Protein AF-0000000086388461 (afdb_homodimer)

Nearest PDB structures (foldseek):
  7jva-assembly1_L  TM=9.299E-01  e=2.374E-10  Homo sapiens
  1cd0-assembly1_B  TM=9.391E-01  e=8.513E-10  Homo sapiens
  8zhp-assembly1_L  TM=9.248E-01  e=1.188E-09  Homo sapiens
  7zxf-assembly1_C  TM=9.357E-01  e=3.228E-09  Rattus norvegicus
  6e64-assembly2_B  TM=9.384E-01  e=6.284E-09  Rattus norvegicus

Sequence (250 aa):
MAWLCLLLIISSSFMGTFSQVVLTQPESVSGSRGGTVRITCTKNSGTLDTGDSSWYQQKPGNAPKLLIYADSSRAPGIPERFSGSIENSKTSAVLTISNLQAEDEADYYCLYYAGSGKCTVLQSHMAWLCLLLIISSSFMGTFSQVVLTQPESVSGSRGGTVRITCTKNSGTLDTGDSSWYQQKPGNAPKLLIYADSSRAPGIPERFSGSIENSKTSAVLTISNLQAEDEADYYCLYYAGSGKCTVLQSH

Secondary structure (DSSP, 8-state):
----------------------EE--SEEEE-TTS-EEEEEEESSS-PPTT-EEEEEE-TTS--EEEEETTTEEPTT--TTEEEEEETTTTEEEEEE-S--GGG-EEEEEEEEEE-SS-EEEEE-/----------------------EE--SEEEE-TTS-EEEEEEESSS-PPTT-EEEEEE-TTS--EEEEETTTEEPTT--TTEEEEEETTTTEEEEEE-S--GGG-EEEEEEEEEE-SS-EEEEE-

Foldseek 3Di:
DPPPPPPPPPPPPCPVPPQPFDKDWDPDDDDDQQAKDKTKIFTPDDAADQFFKWKWWDDPPDDIDTAGGRFWDGDPPHDPQWTWHQDDRRGMIMIMGGNDDPVRPTDMDMDGDDDPVDDDDDDDD/DPPPPPPPPPPPPCPVPPQPFDKDWDPDDDDDQQAKDKTKIFTPDDAADQFFKFKWWDAPPDDIDTAGGRFWDGDPPHDPQWTWHQDDRRGMIMIMGGNDDPVRPTDMDMDGDDDPVDDDDDDDD

Radius of gyration: 23.99 Å; Cα contacts (8 Å, |Δi|>4): 597; chains: 2; bounding box: 84×59×41 Å

Organism: Laticauda laticaudata (NCBI:txid8630)

pLDDT: mean 84.01, std 20.27, range [32.97, 98.81]

Solvent-accessible surface area (backbone atoms only — not comparable to full-atom values): 13595 Å² total; per-residue (Å²): 136,84,77,73,76,76,74,77,76,77,76,72,73,75,69,72,72,59,52,48,81,39,37,44,57,54,66,61,50,73,39,44,61,62,32,69,42,75,48,54,33,33,43,75,45,23,49,60,57,89,54,25,30,33,34,32,38,27,44,93,98,50,72,75,38,75,44,27,38,52,34,42,42,68,34,90,91,54,63,84,44,52,45,35,37,71,37,81,91,32,21,25,46,32,43,36,37,40,61,31,46,75,83,65,42,31,36,33,36,50,40,36,51,46,54,36,88,52,47,26,38,38,45,58,92,133,85,78,76,76,75,74,76,75,77,74,72,73,73,66,73,71,59,51,47,83,40,36,43,55,54,64,61,51,73,37,44,62,62,32,68,42,75,48,53,34,34,43,76,46,21,50,61,57,88,54,24,30,33,34,31,38,29,44,92,96,49,71,74,38,76,45,27,38,52,35,43,43,68,35,91,90,56,62,84,45,53,46,36,38,69,37,80,91,32,22,23,46,33,41,36,37,40,61,31,47,75,81,65,44,31,37,33,34,47,39,36,49,45,52,35,88,52,47,26,38,38,44,59,89

InterPro domains:
  IPR003599 Immunoglobulin domain subtype [SM00409] (26-122)
  IPR007110 Immunoglobulin-like domain [PS50835] (19-110)
  IPR013106 Immunoglobulin V-set domain [PF07686] (24-111)
  IPR013106 Immunoglobulin V-set domain [SM00406] (36-112)
  IPR013783 Immunoglobulin-like fold [G3DSA:2.60.40.10] (10-121)
  IPR036179 Immunoglobulin-like domain superfamily [SSF48726] (21-116)
  IPR050150 Immunoglobulin Variable Light Chain [PTHR23267] (19-110)

Structure (mmCIF, N/CA/C/O backbone):
data_AF-0000000086388461-model_v1
#
loop_
_entity.id
_entity.type
_entity.pdbx_description
1 polymer 'Ig-like domain-containing protein'
#
loop_
_atom_site.group_PDB
_atom_site.id
_atom_site.type_symbol
_atom_site.label_atom_id
_atom_site.label_alt_id
_atom_site.label_comp_id
_atom_site.label_asym_id
_atom_site.label_entity_id
_atom_site.label_seq_id
_atom_site.pdbx_PDB_ins_code
_atom_site.Cartn_x
_atom_site.Cartn_y
_atom_site.Cartn_z
_atom_site.occupancy
_atom_site.B_iso_or_equiv
_atom_site.auth_seq_id
_atom_site.auth_comp_id
_atom_site.auth_asym_id
_atom_site.auth_atom_id
_atom_site.pdbx_PDB_model_num
ATOM 1 N N . MET A 1 1 ? 66.062 -0.379 -3.828 1 34.12 1 MET A N 1
ATOM 2 C CA . MET A 1 1 ? 65.062 0.079 -2.859 1 34.12 1 MET A CA 1
ATOM 3 C C . MET A 1 1 ? 63.688 0.211 -3.51 1 34.12 1 MET A C 1
ATOM 5 O O . MET A 1 1 ? 63.531 0.94 -4.492 1 34.12 1 MET A O 1
ATOM 9 N N . ALA A 1 2 ? 63.031 -1.034 -3.672 1 34.53 2 ALA A N 1
ATOM 10 C CA . ALA A 1 2 ? 61.719 -1.452 -4.172 1 34.53 2 ALA A CA 1
ATOM 11 C C . ALA A 1 2 ? 60.625 -0.666 -3.496 1 34.53 2 ALA A C 1
ATOM 13 O O . ALA A 1 2 ? 60.5 -0.662 -2.268 1 34.53 2 ALA A O 1
ATOM 14 N N . TRP A 1 3 ? 60.375 0.512 -3.986 1 37.16 3 TRP A N 1
ATOM 15 C CA . TRP A 1 3 ? 59.25 1.355 -3.619 1 37.16 3 TRP A CA 1
ATOM 16 C C . TRP A 1 3 ? 57.938 0.572 -3.68 1 37.16 3 TRP A C 1
ATOM 18 O O . TRP A 1 3 ? 57.562 0.107 -4.75 1 37.16 3 TRP A O 1
ATOM 28 N N . LEU A 1 4 ? 57.656 -0.361 -2.721 1 37.41 4 LEU A N 1
ATOM 29 C CA . LEU A 1 4 ? 56.406 -1.042 -2.52 1 37.41 4 LEU A CA 1
ATOM 30 C C . LEU A 1 4 ? 55.25 -0.052 -2.57 1 37.41 4 LEU A C 1
ATOM 32 O O . LEU A 1 4 ? 55.188 0.907 -1.796 1 37.41 4 LEU A O 1
ATOM 36 N N . CYS A 1 5 ? 54.719 0.333 -3.766 1 39.91 5 CYS A N 1
ATOM 37 C CA . CYS A 1 5 ? 53.406 0.949 -4.02 1 39.91 5 CYS A CA 1
ATOM 38 C C . CYS A 1 5 ? 52.344 0.305 -3.162 1 39.91 5 CYS A C 1
ATOM 40 O O . CYS A 1 5 ? 52.062 -0.887 -3.301 1 39.91 5 CYS A O 1
ATOM 42 N N . LEU A 1 6 ? 52.344 0.59 -1.812 1 39.81 6 LEU A N 1
ATOM 43 C CA . LEU A 1 6 ? 51.219 0.272 -0.944 1 39.81 6 LEU A CA 1
ATOM 44 C C . LEU A 1 6 ? 49.906 0.59 -1.635 1 39.81 6 LEU A C 1
ATOM 46 O O . LEU A 1 6 ? 49.594 1.758 -1.884 1 39.81 6 LEU A O 1
ATOM 50 N N . LEU A 1 7 ? 49.531 -0.156 -2.695 1 39.44 7 LEU A N 1
ATOM 51 C CA . LEU A 1 7 ? 48.188 -0.2 -3.234 1 39.44 7 LEU A CA 1
ATOM 52 C C . LEU A 1 7 ? 47.156 -0.295 -2.113 1 39.44 7 LEU A C 1
ATOM 54 O O . LEU A 1 7 ? 47.094 -1.3 -1.398 1 39.44 7 LEU A O 1
ATOM 58 N N . LEU A 1 8 ? 46.906 0.833 -1.352 1 39 8 LEU A N 1
ATOM 59 C CA . LEU A 1 8 ? 45.75 0.921 -0.478 1 39 8 LEU A CA 1
ATOM 60 C C . LEU A 1 8 ? 44.469 0.5 -1.216 1 39 8 LEU A C 1
ATOM 62 O O . LEU A 1 8 ? 44.062 1.177 -2.15 1 39 8 LEU A O 1
ATOM 66 N N . ILE A 1 9 ? 44.25 -0.818 -1.464 1 42.16 9 ILE A N 1
ATOM 67 C CA . ILE A 1 9 ? 42.969 -1.351 -1.914 1 42.16 9 ILE A CA 1
ATOM 68 C C . ILE A 1 9 ? 41.844 -0.836 -1.01 1 42.16 9 ILE A C 1
ATOM 70 O O . ILE A 1 9 ? 41.812 -1.167 0.177 1 42.16 9 ILE A O 1
ATOM 74 N N . ILE A 1 10 ? 41.344 0.455 -1.169 1 41.25 10 ILE A N 1
ATOM 75 C CA . ILE A 1 10 ? 40.125 0.932 -0.538 1 41.25 10 ILE A CA 1
ATOM 76 C C . ILE A 1 10 ? 39 -0.057 -0.8 1 41.25 10 ILE A C 1
ATOM 78 O O . ILE A 1 10 ? 38.562 -0.244 -1.946 1 41.25 10 ILE A O 1
ATOM 82 N N . SER A 1 11 ? 38.938 -1.266 -0.116 1 43.72 11 SER A N 1
ATOM 83 C CA . SER A 1 11 ? 37.75 -2.117 -0.075 1 43.72 11 SER A CA 1
ATOM 84 C C . SER A 1 11 ? 36.5 -1.299 0.188 1 43.72 11 SER A C 1
ATOM 86 O O . SER A 1 11 ? 36.312 -0.74 1.273 1 43.72 11 SER A O 1
ATOM 88 N N . SER A 1 12 ? 36.062 -0.503 -0.803 1 39.03 12 SER A N 1
ATOM 89 C CA . SER A 1 12 ? 34.719 0.07 -0.705 1 39.03 12 SER A CA 1
ATOM 90 C C . SER A 1 12 ? 33.688 -0.984 -0.299 1 39.03 12 SER A C 1
ATOM 92 O O . SER A 1 12 ? 33.5 -1.962 -1.021 1 39.03 12 SER A O 1
ATOM 94 N N . SER A 1 13 ? 33.688 -1.489 0.963 1 40.81 13 SER A N 1
ATOM 95 C CA . SER A 1 13 ? 32.5 -2.189 1.442 1 40.81 13 SER A CA 1
ATOM 96 C C . SER A 1 13 ? 31.219 -1.584 0.857 1 40.81 13 SER A C 1
ATOM 98 O O . SER A 1 13 ? 30.906 -0.423 1.121 1 40.81 13 SER A O 1
ATOM 100 N N . PHE A 1 14 ? 30.953 -1.951 -0.389 1 37.38 14 PHE A N 1
ATOM 101 C CA . PHE A 1 14 ? 29.609 -1.691 -0.875 1 37.38 14 PHE A CA 1
ATOM 102 C C . PHE A 1 14 ? 28.562 -2.094 0.168 1 37.38 14 PHE A C 1
ATOM 104 O O . PHE A 1 14 ? 28.281 -3.281 0.338 1 37.38 14 PHE A O 1
ATOM 111 N N . MET A 1 15 ? 28.609 -1.537 1.413 1 37.47 15 MET A N 1
ATOM 112 C CA . MET A 1 15 ? 27.391 -1.688 2.182 1 37.47 15 MET A CA 1
ATOM 113 C C . MET A 1 15 ? 26.172 -1.315 1.339 1 37.47 15 MET A C 1
ATOM 115 O O . MET A 1 15 ? 26 -0.154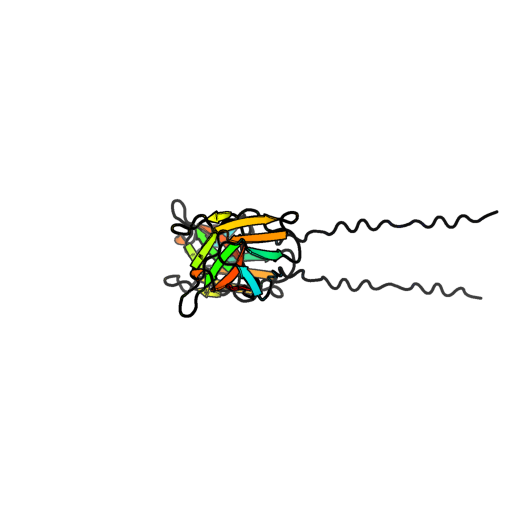 0.962 1 37.47 15 MET A O 1
ATOM 119 N N . GLY A 1 16 ? 25.859 -2.098 0.354 1 39.31 16 GLY A N 1
ATOM 120 C CA . GLY A 1 16 ? 24.547 -1.877 -0.245 1 39.31 16 GLY A CA 1
ATOM 121 C C . GLY A 1 16 ? 23.5 -1.398 0.751 1 39.31 16 GLY A C 1
ATOM 122 O O . GLY A 1 16 ? 23.219 -2.084 1.733 1 39.31 16 GLY A O 1
ATOM 123 N N . THR A 1 17 ? 23.484 -0.107 1.053 1 41.31 17 THR A N 1
ATOM 124 C CA . THR A 1 17 ? 22.375 0.471 1.814 1 41.31 17 THR A CA 1
ATOM 125 C C . THR A 1 17 ? 21.031 0.012 1.256 1 41.31 17 THR A C 1
ATOM 127 O O . THR A 1 17 ? 20.781 0.132 0.055 1 41.31 17 THR A O 1
ATOM 130 N N . PHE A 1 18 ? 20.578 -1.19 1.668 1 43.78 18 PHE A N 1
ATOM 131 C CA . PHE A 1 18 ? 19.203 -1.557 1.375 1 43.78 18 PHE A CA 1
ATOM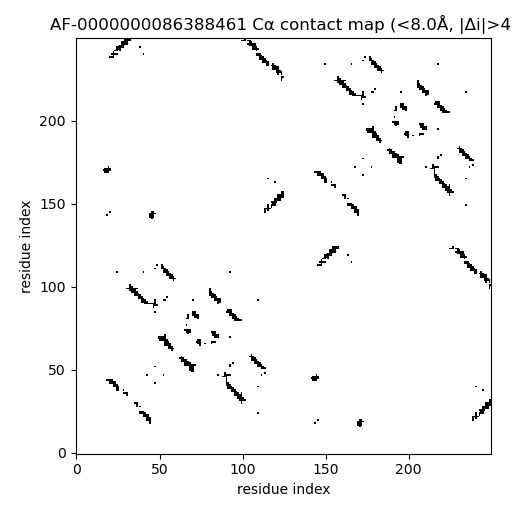 132 C C . PHE A 1 18 ? 18.25 -0.408 1.704 1 43.78 18 PHE A C 1
ATOM 134 O O . PHE A 1 18 ? 18.281 0.135 2.811 1 43.78 18 PHE A O 1
ATOM 141 N N . SER A 1 19 ? 18.109 0.572 0.738 1 48.69 19 SER A N 1
ATOM 142 C CA . SER A 1 19 ? 17.266 1.736 0.966 1 48.69 19 SER A CA 1
ATOM 143 C C . SER A 1 19 ? 15.828 1.321 1.271 1 48.69 19 SER A C 1
ATOM 145 O O . SER A 1 19 ? 15.203 0.607 0.486 1 48.69 19 SER A O 1
ATOM 147 N N . GLN A 1 20 ? 15.445 0.829 2.527 1 59 20 GLN A N 1
ATOM 148 C CA . GLN A 1 20 ? 14.094 0.582 3.02 1 59 20 GLN A CA 1
ATOM 149 C C . GLN A 1 20 ? 13.203 1.808 2.824 1 59 20 GLN A C 1
ATOM 151 O O . GLN A 1 20 ? 13.688 2.941 2.834 1 59 20 GLN A O 1
ATOM 156 N N . VAL A 1 21 ? 12.133 1.626 2.043 1 68.44 21 VAL A N 1
ATOM 157 C CA . VAL A 1 21 ? 11.18 2.73 2.043 1 68.44 21 VAL A CA 1
ATOM 158 C C . VAL A 1 21 ? 10.789 3.076 3.477 1 68.44 21 VAL A C 1
ATOM 160 O O . VAL A 1 21 ? 10.375 2.201 4.242 1 68.44 21 VAL A O 1
ATOM 163 N N . VAL A 1 22 ? 11.227 4.168 3.898 1 74.62 22 VAL A N 1
ATOM 164 C CA . VAL A 1 22 ? 10.836 4.66 5.219 1 74.62 22 VAL A CA 1
ATOM 165 C C . VAL A 1 22 ? 10 5.93 5.074 1 74.62 22 VAL A C 1
ATOM 167 O O . VAL A 1 22 ? 10.398 6.863 4.371 1 74.62 22 VAL A O 1
ATOM 170 N N . LEU A 1 23 ? 8.758 5.785 5.551 1 84.5 23 LEU A N 1
ATOM 171 C CA . LEU A 1 23 ? 7.918 6.973 5.668 1 84.5 23 LEU A CA 1
ATOM 172 C C . LEU A 1 23 ? 8.031 7.582 7.062 1 84.5 23 LEU A C 1
ATOM 174 O O . LEU A 1 23 ? 8.094 6.855 8.055 1 84.5 23 LEU A O 1
ATOM 178 N N . THR A 1 24 ? 8.086 8.906 7.043 1 90.44 24 THR A N 1
ATOM 179 C CA . THR A 1 24 ? 8.164 9.602 8.328 1 90.44 24 THR A CA 1
ATOM 180 C C . THR A 1 24 ? 7.078 10.664 8.438 1 90.44 24 THR A C 1
ATOM 182 O O . THR A 1 24 ? 6.789 11.367 7.469 1 90.44 24 THR A O 1
ATOM 185 N N . GLN A 1 25 ? 6.422 10.688 9.609 1 94.5 25 GLN A N 1
ATOM 186 C CA . GLN A 1 25 ? 5.473 11.742 9.945 1 94.5 25 GLN A CA 1
ATOM 187 C C . GLN A 1 25 ? 5.715 12.273 11.352 1 94.5 25 GLN A C 1
ATOM 189 O O . GLN A 1 25 ? 6.285 11.578 12.195 1 94.5 25 GLN A O 1
ATOM 194 N N . PRO A 1 26 ? 5.379 13.555 11.547 1 95.56 26 PRO A N 1
ATOM 195 C CA . PRO A 1 26 ? 5.582 14.086 12.898 1 95.56 26 PRO A CA 1
ATOM 196 C C . PRO A 1 26 ? 4.727 13.367 13.945 1 95.56 26 PRO A C 1
ATOM 198 O O . PRO A 1 26 ? 3.674 12.82 13.617 1 95.56 26 PRO A O 1
ATOM 201 N N . GLU A 1 27 ? 5.191 13.414 15.211 1 95.69 27 GLU A N 1
ATOM 202 C CA . GLU A 1 27 ? 4.461 12.742 16.281 1 95.69 27 GLU A CA 1
ATOM 203 C C . GLU A 1 27 ? 3.16 13.469 16.609 1 95.69 27 GLU A C 1
ATOM 205 O O . GLU A 1 27 ? 2.152 12.836 16.938 1 95.69 27 GLU A O 1
ATOM 210 N N . SER A 1 28 ? 3.285 14.797 16.5 1 97.38 28 SER A N 1
ATOM 211 C CA . SER A 1 28 ? 2.111 15.594 16.844 1 97.38 28 SER A CA 1
ATOM 212 C C . SER A 1 28 ? 2.113 16.922 16.109 1 97.38 28 SER A C 1
ATOM 214 O O . SER A 1 28 ? 3.174 17.422 15.719 1 97.38 28 SER A O 1
ATOM 216 N N . VAL A 1 29 ? 0.939 17.422 15.844 1 97.75 29 VAL A N 1
ATOM 217 C CA . VAL A 1 29 ? 0.713 18.766 15.312 1 97.75 29 VAL A CA 1
ATOM 218 C C . VAL A 1 29 ? -0.443 19.422 16.062 1 97.75 29 VAL A C 1
ATOM 220 O O . VAL A 1 29 ? -1.366 18.75 16.516 1 97.75 29 VAL A O 1
ATOM 223 N N . SER A 1 30 ? -0.381 20.688 16.25 1 97 30 SER A N 1
ATOM 224 C CA . SER A 1 30 ? -1.434 21.438 16.938 1 97 30 SER A CA 1
ATOM 225 C C . SER A 1 30 ? -1.906 22.625 16.094 1 97 30 SER A C 1
ATOM 227 O O . SER A 1 30 ? -1.135 23.188 15.32 1 97 30 SER A O 1
ATOM 229 N N . GLY A 1 31 ? -3.209 22.953 16.234 1 96.88 31 GLY A N 1
ATOM 230 C CA . GLY A 1 31 ? -3.791 24.094 15.539 1 96.88 31 GLY A CA 1
ATOM 231 C C . GLY A 1 31 ? -4.965 24.703 16.281 1 96.88 31 GLY A C 1
ATOM 232 O O . GLY A 1 31 ? -5.574 24.062 17.125 1 96.88 31 GLY A O 1
ATOM 233 N N . SER A 1 32 ? -5.309 25.984 16.016 1 96.88 32 SER A N 1
ATOM 234 C CA . SER A 1 32 ? -6.449 26.672 16.609 1 96.88 32 SER A CA 1
ATOM 235 C C . SER A 1 32 ? -7.73 26.406 15.828 1 96.88 32 SER A C 1
ATOM 237 O O . SER A 1 32 ? -7.703 26.281 14.602 1 96.88 32 SER A O 1
ATOM 239 N N . ARG A 1 33 ? -8.836 26.359 16.625 1 96.25 33 ARG A N 1
ATOM 240 C CA . ARG A 1 33 ? -10.133 26.219 15.969 1 96.25 33 ARG A CA 1
ATOM 241 C C . ARG A 1 33 ? -10.32 27.297 14.898 1 96.25 33 ARG A C 1
ATOM 243 O O . ARG A 1 33 ? -9.992 28.469 15.125 1 96.25 33 ARG A O 1
ATOM 250 N N . GLY A 1 34 ? -10.805 26.906 13.82 1 97.38 34 GLY A N 1
ATOM 251 C CA . GLY A 1 34 ? -11 27.828 12.711 1 97.38 34 GLY A CA 1
ATOM 252 C C . GLY A 1 34 ? -9.766 28.016 11.852 1 97.38 34 GLY A C 1
ATOM 253 O O . GLY A 1 34 ? -9.836 28.562 10.75 1 97.38 34 GLY A O 1
ATOM 254 N N . GLY A 1 35 ? -8.641 27.484 12.328 1 97.94 35 GLY A N 1
ATOM 255 C CA . GLY A 1 35 ? -7.383 27.609 11.602 1 97.94 35 GLY A CA 1
ATOM 256 C C . GLY A 1 35 ? -7.148 26.484 10.625 1 97.94 35 GLY A C 1
ATOM 257 O O . GLY A 1 35 ? -8.062 25.703 10.336 1 97.94 35 GLY A O 1
ATOM 258 N N . THR A 1 36 ? -5.93 26.453 10.031 1 98.44 36 THR A N 1
ATOM 259 C CA . THR A 1 36 ? -5.52 25.422 9.078 1 98.44 36 THR A CA 1
ATOM 260 C C . THR A 1 36 ? -4.277 24.688 9.578 1 98.44 36 THR A C 1
ATOM 262 O O . THR A 1 36 ? -3.33 25.328 10.055 1 98.44 36 THR A O 1
ATOM 265 N N . VAL A 1 37 ? -4.312 23.359 9.508 1 98.31 37 VAL A N 1
ATOM 266 C CA . VAL A 1 37 ? -3.146 22.562 9.867 1 98.31 37 VAL A CA 1
ATOM 267 C C . VAL A 1 37 ? -2.75 21.656 8.695 1 98.31 37 VAL A C 1
ATOM 269 O O . VAL A 1 37 ? -3.598 21.281 7.887 1 98.31 37 VAL A O 1
ATOM 272 N N . ARG A 1 38 ? -1.416 21.359 8.602 1 98.5 38 ARG A N 1
ATOM 273 C CA . ARG A 1 38 ? -0.862 20.469 7.59 1 98.5 38 ARG 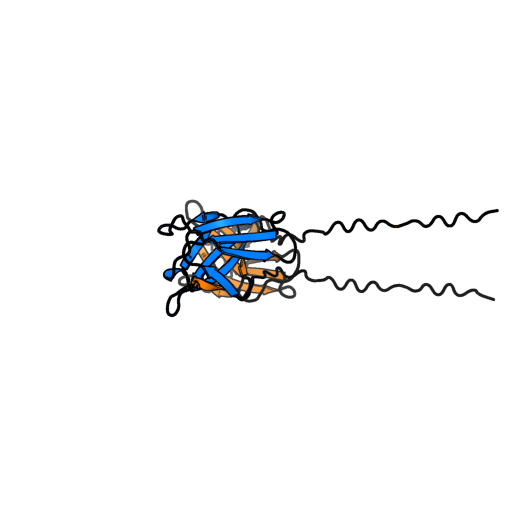A CA 1
ATOM 274 C C . ARG A 1 38 ? -0.03 19.359 8.234 1 98.5 38 ARG A C 1
ATOM 276 O O . ARG A 1 38 ? 0.802 19.641 9.102 1 98.5 38 ARG A O 1
ATOM 283 N N . ILE A 1 39 ? -0.304 18.188 7.883 1 98 39 ILE A N 1
ATOM 284 C CA . ILE A 1 39 ? 0.475 17.047 8.312 1 98 39 ILE A CA 1
ATOM 285 C C . ILE A 1 39 ? 1.212 16.438 7.117 1 98 39 ILE A C 1
ATOM 287 O O . ILE A 1 39 ? 0.602 16.156 6.086 1 98 39 ILE A O 1
ATOM 291 N N . THR A 1 40 ? 2.488 16.25 7.273 1 96.69 40 THR A N 1
ATOM 292 C CA . THR A 1 40 ? 3.312 15.812 6.156 1 96.69 40 THR A CA 1
ATOM 293 C C . THR A 1 40 ? 3.855 14.414 6.406 1 96.69 40 THR A C 1
ATOM 295 O O . THR A 1 40 ? 4.301 14.102 7.512 1 96.69 40 THR A O 1
ATOM 298 N N . CYS A 1 41 ? 3.771 13.578 5.457 1 94.94 41 CYS A N 1
ATOM 299 C CA . CYS A 1 41 ? 4.371 12.25 5.398 1 94.94 41 CYS A CA 1
ATOM 300 C C . CYS A 1 41 ? 5.449 12.18 4.324 1 94.94 41 CYS A C 1
ATOM 302 O O . CYS A 1 41 ? 5.156 12.328 3.135 1 94.94 41 CYS A O 1
ATOM 304 N N . THR A 1 42 ? 6.691 11.883 4.734 1 91.25 42 THR A N 1
ATOM 305 C CA . THR A 1 42 ? 7.816 12 3.814 1 91.25 42 THR A CA 1
ATOM 306 C C . THR A 1 42 ? 8.469 10.641 3.59 1 91.25 42 THR A C 1
ATOM 308 O O . THR A 1 42 ? 8.711 9.891 4.543 1 91.25 42 THR A O 1
ATOM 311 N N . LYS A 1 43 ? 8.672 10.391 2.338 1 83.25 43 LYS A N 1
ATOM 312 C CA . LYS A 1 43 ? 9.43 9.203 1.948 1 83.25 43 LYS A CA 1
ATOM 313 C C . LYS A 1 43 ? 10.93 9.469 1.977 1 83.25 43 LYS A C 1
ATOM 315 O O . LYS A 1 43 ? 11.398 10.469 1.428 1 83.25 43 LYS A O 1
ATOM 320 N N . ASN A 1 44 ? 11.758 8.617 2.631 1 77.88 44 ASN A N 1
ATOM 321 C CA . ASN A 1 44 ? 13.18 8.859 2.857 1 77.88 44 ASN A CA 1
ATOM 322 C C . ASN A 1 44 ? 13.992 8.648 1.583 1 77.88 44 ASN A C 1
ATOM 324 O O . ASN A 1 44 ? 15.094 9.188 1.45 1 77.88 44 ASN A O 1
ATOM 328 N N . SER A 1 45 ? 13.492 7.82 0.726 1 72.19 45 SER A N 1
ATOM 329 C CA . SER A 1 45 ? 14.219 7.613 -0.521 1 72.19 45 SER A CA 1
ATOM 330 C C . SER A 1 45 ? 13.266 7.457 -1.7 1 72.19 45 SER A C 1
ATOM 332 O O . SER A 1 45 ? 12.18 6.887 -1.558 1 72.19 45 SER A O 1
ATOM 334 N N . GLY A 1 46 ? 13.664 8.039 -2.793 1 74.25 46 GLY A N 1
ATOM 335 C CA . GLY A 1 46 ? 12.836 7.988 -3.988 1 74.25 46 GLY A CA 1
ATOM 336 C C . GLY A 1 46 ? 11.625 8.891 -3.914 1 74.25 46 GLY A C 1
ATOM 337 O O . GLY A 1 46 ? 11.617 9.867 -3.16 1 74.25 46 GLY A O 1
ATOM 338 N N . THR A 1 47 ? 10.641 8.617 -4.855 1 79.44 47 THR A N 1
ATOM 339 C CA . THR A 1 47 ? 9.438 9.438 -4.93 1 79.44 47 THR A CA 1
ATOM 340 C C . THR A 1 47 ? 8.195 8.602 -4.633 1 79.44 47 THR A C 1
ATOM 342 O O . THR A 1 47 ? 8.227 7.371 -4.746 1 79.44 47 THR A O 1
ATOM 345 N N . LEU A 1 48 ? 7.188 9.281 -4.188 1 80 48 LEU A N 1
ATOM 3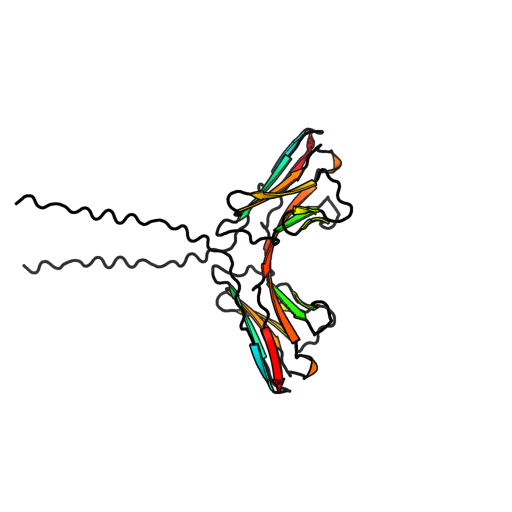46 C CA . LEU A 1 48 ? 5.863 8.672 -4.113 1 80 48 LEU A CA 1
ATOM 347 C C . LEU A 1 48 ? 5.23 8.562 -5.496 1 80 48 LEU A C 1
ATOM 349 O O . LEU A 1 48 ? 5.152 9.555 -6.223 1 80 48 LEU A O 1
ATOM 353 N N . ASP A 1 49 ? 4.953 7.391 -5.895 1 75 49 ASP A N 1
ATOM 354 C CA . ASP A 1 49 ? 4.293 7.258 -7.191 1 75 49 ASP A CA 1
ATOM 355 C C . ASP A 1 49 ? 2.889 7.855 -7.156 1 75 49 ASP A C 1
ATOM 357 O O . ASP A 1 49 ? 2.232 7.859 -6.113 1 75 49 ASP A O 1
ATOM 361 N N . THR A 1 50 ? 2.578 8.297 -8.359 1 78.19 50 THR A N 1
ATOM 362 C CA . THR A 1 50 ? 1.28 8.953 -8.469 1 78.19 50 THR A CA 1
ATOM 363 C C . THR A 1 50 ? 0.158 8 -8.062 1 78.19 50 THR A C 1
ATOM 365 O O . THR A 1 50 ? 0.113 6.859 -8.523 1 78.19 50 THR A O 1
ATOM 368 N N . GLY A 1 51 ? -0.715 8.492 -7.152 1 82.69 51 GLY A N 1
ATOM 369 C CA . GLY A 1 51 ? -1.918 7.754 -6.805 1 82.69 51 GLY A CA 1
ATOM 370 C C . GLY A 1 51 ? -1.692 6.73 -5.707 1 82.69 51 GLY A C 1
ATOM 371 O O . GLY A 1 51 ? -2.619 6.016 -5.316 1 82.69 51 GLY A O 1
ATOM 372 N N . ASP A 1 52 ? -0.51 6.77 -5.086 1 82.44 52 ASP A N 1
ATOM 373 C CA . ASP A 1 52 ? -0.164 5.641 -4.227 1 82.44 52 ASP A CA 1
ATOM 374 C C . ASP A 1 52 ? -0.238 6.027 -2.752 1 82.44 52 ASP A C 1
ATOM 376 O O . ASP A 1 52 ? 0.066 5.215 -1.875 1 82.44 52 ASP A O 1
ATOM 380 N N . SER A 1 53 ? -0.602 7.191 -2.459 1 90.75 53 SER A N 1
ATOM 381 C CA . SER A 1 53 ? -0.638 7.605 -1.061 1 90.75 53 SER A CA 1
ATOM 382 C C . SER A 1 53 ? -2.072 7.762 -0.568 1 90.75 53 SER A C 1
ATOM 384 O O . SER A 1 53 ? -2.969 8.094 -1.348 1 90.75 53 SER A O 1
ATOM 386 N N . SER A 1 54 ? -2.197 7.57 0.68 1 94.25 54 SER A N 1
ATOM 387 C CA . SER A 1 54 ? -3.496 7.742 1.324 1 94.25 54 SER A CA 1
ATOM 388 C C . SER A 1 54 ? -3.34 8.195 2.773 1 94.25 54 SER A C 1
ATOM 390 O O . SER A 1 54 ? -2.266 8.047 3.361 1 94.25 54 SER A O 1
ATOM 392 N N . TRP A 1 55 ? -4.375 8.812 3.332 1 97.31 55 TRP A N 1
ATOM 393 C CA . TRP A 1 55 ? -4.426 9.25 4.723 1 97.31 55 TRP A CA 1
ATOM 394 C C . TRP A 1 55 ? -5.621 8.641 5.441 1 97.31 55 TRP A C 1
ATOM 396 O O . TRP A 1 55 ? -6.719 8.555 4.883 1 97.31 55 TRP A O 1
ATOM 406 N N . TYR A 1 56 ? -5.41 8.312 6.648 1 96.81 56 TYR A N 1
ATOM 407 C CA . TYR A 1 56 ? -6.434 7.738 7.512 1 96.81 56 TYR A CA 1
ATOM 408 C C . TYR A 1 56 ? -6.527 8.5 8.828 1 96.81 56 TYR A C 1
ATOM 410 O O . TYR A 1 56 ? -5.535 9.062 9.297 1 96.81 56 TYR A O 1
ATOM 418 N N . GLN A 1 57 ? -7.715 8.492 9.344 1 97.94 57 GLN A N 1
ATOM 419 C CA . GLN A 1 57 ? -7.996 9.07 10.656 1 97.94 57 GLN A CA 1
ATOM 420 C C . GLN A 1 57 ? -8.508 8.016 11.625 1 97.94 57 GLN A C 1
ATOM 422 O O . GLN A 1 57 ? -9.328 7.172 11.258 1 97.94 57 GLN A O 1
ATOM 427 N N . GLN A 1 58 ? -8.008 8.102 12.867 1 95.44 58 GLN A N 1
ATOM 428 C CA . GLN A 1 58 ? -8.516 7.184 13.883 1 95.44 58 GLN A CA 1
ATOM 429 C C . GLN A 1 58 ? -8.859 7.918 15.172 1 95.44 58 GLN A C 1
ATOM 431 O O . GLN A 1 58 ? -7.977 8.461 15.844 1 95.44 58 GLN A O 1
ATOM 436 N N . LYS A 1 59 ? -10.07 7.883 15.422 1 96.06 59 LYS A N 1
ATOM 437 C CA . LYS A 1 59 ? -10.539 8.414 16.703 1 96.06 59 LYS A CA 1
ATOM 438 C C . LYS A 1 59 ? -10.531 7.332 17.781 1 96.06 59 LYS A C 1
ATOM 440 O O . LYS A 1 59 ? -10.656 6.141 17.469 1 96.06 59 LYS A O 1
ATOM 445 N N . PRO A 1 60 ? -10.383 7.715 19.031 1 93.62 60 PRO A N 1
ATOM 446 C CA . PRO A 1 60 ? -10.344 6.723 20.109 1 93.62 60 PRO A CA 1
ATOM 447 C C . PRO A 1 60 ? -11.547 5.777 20.078 1 93.62 60 PRO A C 1
ATOM 449 O O . PRO A 1 60 ? -12.688 6.227 19.984 1 93.62 60 PRO A O 1
ATOM 452 N N . GLY A 1 61 ? -11.227 4.449 20.156 1 92.81 61 GLY A N 1
ATOM 453 C CA . GLY A 1 61 ? -12.273 3.449 20.234 1 92.81 61 GLY A CA 1
ATOM 454 C C . GLY A 1 61 ? -12.828 3.057 18.875 1 92.81 61 GLY A C 1
ATOM 455 O O . GLY A 1 61 ? -13.719 2.209 18.797 1 92.81 61 GLY A O 1
ATOM 456 N N . ASN A 1 62 ? -12.422 3.689 17.797 1 93.94 62 ASN A N 1
ATOM 457 C CA . ASN A 1 62 ? -12.93 3.412 16.453 1 93.94 62 ASN A CA 1
ATOM 458 C C . ASN A 1 62 ? -11.828 2.875 15.539 1 93.94 62 ASN A C 1
ATOM 460 O O . ASN A 1 62 ? -10.641 3.117 15.781 1 93.94 62 ASN A O 1
ATOM 464 N N . ALA A 1 63 ? -12.266 2.162 14.586 1 88.88 63 ALA A N 1
ATOM 465 C CA . ALA A 1 63 ? -11.336 1.738 13.539 1 88.88 63 ALA A CA 1
ATOM 466 C C . ALA A 1 63 ? -10.898 2.922 12.688 1 88.88 63 ALA A C 1
ATOM 468 O O . ALA A 1 63 ? -11.602 3.928 12.594 1 88.88 63 ALA A O 1
ATOM 469 N N . PRO A 1 64 ? -9.734 2.787 12.07 1 91.5 64 PRO A N 1
ATOM 470 C CA . PRO A 1 64 ? -9.297 3.854 11.164 1 91.5 64 PRO A CA 1
ATOM 471 C C . PRO A 1 64 ? -10.281 4.105 10.031 1 91.5 64 PRO A C 1
ATOM 473 O O . PRO A 1 64 ? -10.867 3.162 9.484 1 91.5 64 PRO A O 1
ATOM 476 N N . LYS A 1 65 ? -10.438 5.367 9.711 1 94.56 65 LYS A N 1
ATOM 477 C CA . LYS A 1 65 ? -11.289 5.82 8.617 1 94.56 65 LYS A CA 1
ATOM 478 C C . LYS A 1 65 ? -10.461 6.453 7.5 1 94.56 65 LYS A C 1
ATOM 480 O O . LYS A 1 65 ? -9.57 7.258 7.762 1 94.56 65 LYS A O 1
ATOM 485 N N . LEU A 1 66 ? -10.781 6.09 6.25 1 94.81 66 LEU A N 1
ATOM 486 C CA . LEU A 1 66 ? -10.102 6.652 5.09 1 94.81 66 LEU A CA 1
ATOM 487 C C . LEU A 1 66 ? -10.523 8.102 4.859 1 94.81 66 LEU A C 1
ATOM 489 O O . LEU A 1 66 ? -11.719 8.398 4.797 1 94.81 66 LEU A O 1
ATOM 493 N N . LEU A 1 67 ? -9.586 9.008 4.75 1 97.88 67 LEU A N 1
ATOM 494 C CA . LEU A 1 67 ? -9.859 10.414 4.48 1 97.88 67 LEU A CA 1
ATOM 495 C C . LEU A 1 67 ? -9.547 10.758 3.025 1 97.88 67 LEU A C 1
ATOM 497 O O . LEU A 1 67 ? -10.414 11.258 2.305 1 97.88 67 LEU A O 1
ATOM 501 N N . ILE A 1 68 ? -8.305 10.469 2.641 1 97.62 68 ILE A N 1
ATOM 502 C CA . ILE A 1 68 ? -7.754 10.797 1.33 1 97.62 68 ILE A CA 1
ATOM 503 C C . ILE A 1 68 ? -7.18 9.547 0.675 1 97.62 68 ILE A C 1
ATOM 505 O O . ILE A 1 68 ? -6.508 8.742 1.332 1 97.62 68 ILE A O 1
ATOM 509 N N . TYR A 1 69 ? -7.484 9.281 -0.565 1 92.44 69 TYR A N 1
ATOM 510 C CA . TYR A 1 69 ? -6.875 8.203 -1.332 1 92.44 69 TYR A CA 1
ATOM 511 C C . TYR A 1 69 ? -6.383 8.703 -2.686 1 92.44 69 TYR A C 1
ATOM 513 O O . TYR A 1 69 ? -6.676 9.836 -3.078 1 92.44 69 TYR A O 1
ATOM 521 N N . ALA A 1 70 ? -5.488 7.957 -3.314 1 89.62 70 ALA A N 1
ATOM 522 C CA . ALA A 1 70 ? -4.91 8.336 -4.602 1 89.62 70 ALA A CA 1
ATOM 523 C C . ALA A 1 70 ? -4.32 9.742 -4.547 1 89.62 70 ALA A C 1
ATOM 525 O O . ALA A 1 70 ? -4.59 10.562 -5.422 1 89.62 70 ALA A O 1
ATOM 526 N N . ASP A 1 71 ? -3.713 10.047 -3.402 1 93.56 71 ASP A N 1
ATOM 527 C CA . ASP A 1 71 ? -2.93 11.266 -3.209 1 93.56 71 ASP A CA 1
ATOM 528 C C . ASP A 1 71 ? -3.82 12.43 -2.789 1 93.56 71 ASP A C 1
ATOM 530 O O . ASP A 1 71 ? -3.502 13.156 -1.844 1 93.56 71 ASP A O 1
ATOM 534 N N . SER A 1 72 ? -4.977 12.586 -3.484 1 97 72 SER A N 1
ATOM 535 C CA . SER A 1 72 ? -5.688 13.828 -3.213 1 97 72 SER A CA 1
ATOM 536 C C . SER A 1 72 ? -7.195 13.633 -3.283 1 97 72 SER A C 1
ATOM 538 O O . SER A 1 72 ? -7.961 14.578 -3.092 1 97 72 SER A O 1
ATOM 540 N N . SER A 1 73 ? -7.676 12.477 -3.615 1 96.25 73 SER A N 1
ATOM 541 C CA . SER A 1 73 ? -9.117 12.234 -3.691 1 96.25 73 SER A CA 1
ATOM 542 C C . SER A 1 73 ? -9.719 12.055 -2.303 1 96.25 73 SER A C 1
ATOM 544 O O . SER A 1 73 ? -9.203 11.289 -1.489 1 96.25 73 SER A O 1
ATOM 546 N N . ARG A 1 74 ? -10.797 12.719 -2.104 1 97 74 ARG A N 1
ATOM 547 C CA . ARG A 1 74 ? -11.484 12.609 -0.821 1 97 74 ARG A CA 1
ATOM 548 C C . ARG A 1 74 ? -12.445 11.422 -0.812 1 97 74 ARG A C 1
ATOM 550 O O . ARG A 1 74 ? -13.18 11.203 -1.777 1 97 74 ARG A O 1
ATOM 557 N N . ALA A 1 75 ? -12.43 10.719 0.278 1 94.75 75 ALA A N 1
ATOM 558 C CA . ALA A 1 75 ? -13.375 9.617 0.404 1 94.75 75 ALA A CA 1
ATOM 559 C C . ALA A 1 75 ? -14.805 10.125 0.552 1 94.75 75 ALA A C 1
ATOM 561 O O . ALA A 1 75 ? -15.023 11.258 0.989 1 94.75 75 ALA A O 1
ATOM 562 N N . PRO A 1 76 ? -15.766 9.289 0.172 1 93.12 76 PRO A N 1
ATOM 563 C CA . PRO A 1 76 ? -17.156 9.719 0.317 1 93.12 76 PRO A CA 1
ATOM 564 C C . PRO A 1 76 ? -17.516 10.078 1.756 1 93.12 76 PRO A C 1
ATOM 566 O O . PRO A 1 76 ? -17.125 9.375 2.689 1 93.12 76 PRO A O 1
ATOM 569 N N . GLY A 1 77 ? -18.219 11.211 1.916 1 96.19 77 GLY A N 1
ATOM 570 C CA . GLY A 1 77 ? -18.719 11.625 3.223 1 96.19 77 GLY A CA 1
ATOM 571 C C . GLY A 1 77 ? -17.719 12.469 3.992 1 96.19 77 GLY A C 1
ATOM 572 O O . GLY A 1 77 ? -18.031 12.984 5.066 1 96.19 77 GLY A O 1
ATOM 573 N N . ILE A 1 78 ? -16.562 12.602 3.504 1 97.75 78 ILE A N 1
ATOM 574 C CA . ILE A 1 78 ? -15.539 13.398 4.18 1 97.75 78 ILE A CA 1
ATOM 575 C C . ILE A 1 78 ? -15.719 14.875 3.832 1 97.75 78 ILE A C 1
ATOM 577 O O . ILE A 1 78 ? -15.812 15.234 2.656 1 97.75 78 ILE A O 1
ATOM 581 N N . PRO A 1 79 ? -15.727 15.664 4.812 1 97.94 79 PRO A N 1
ATOM 582 C CA . PRO A 1 79 ? -15.953 17.094 4.574 1 97.94 79 PRO A CA 1
ATOM 583 C C . PRO A 1 79 ? -14.898 17.719 3.662 1 97.94 79 PRO A C 1
ATOM 585 O O . PRO A 1 79 ? -13.766 17.219 3.6 1 97.94 79 PRO A O 1
ATOM 588 N N . GLU A 1 80 ? -15.211 18.891 3.039 1 97.5 80 GLU A N 1
ATOM 589 C CA . GLU A 1 80 ? -14.359 19.578 2.072 1 97.5 80 GLU A CA 1
ATOM 590 C C . GLU A 1 80 ? -13.148 20.219 2.754 1 97.5 80 GLU A C 1
ATOM 592 O O . GLU A 1 80 ? -12.172 20.562 2.094 1 97.5 80 GLU A O 1
ATOM 597 N N . ARG A 1 81 ? -13.211 20.312 4.047 1 97.94 81 ARG A N 1
ATOM 598 C CA . ARG A 1 81 ? -12.102 20.953 4.766 1 97.94 81 ARG A CA 1
ATOM 599 C C . ARG A 1 81 ? -10.859 20.062 4.742 1 97.94 81 ARG A C 1
ATOM 601 O O . ARG A 1 81 ? -9.766 20.516 5.059 1 97.94 81 ARG A O 1
ATOM 608 N N . PHE A 1 82 ? -11.055 18.797 4.457 1 98.69 82 PHE A N 1
ATOM 609 C CA . PHE A 1 82 ? -9.93 17.875 4.309 1 98.69 82 PHE A CA 1
ATOM 610 C C . PHE A 1 82 ? -9.461 17.828 2.859 1 98.69 82 PHE A C 1
ATOM 612 O O . PHE A 1 82 ? -10.273 17.672 1.946 1 98.69 82 PHE A O 1
ATOM 619 N N . SER A 1 83 ? -8.133 17.953 2.688 1 98.62 83 SER A N 1
ATOM 620 C CA . SER A 1 83 ? -7.57 17.812 1.349 1 98.62 83 SER A CA 1
ATOM 621 C C . SER A 1 83 ? -6.184 17.188 1.396 1 98.62 83 SER A C 1
ATOM 623 O O . SER A 1 83 ? -5.516 17.219 2.432 1 98.62 83 SER A O 1
ATOM 625 N N . GLY A 1 84 ? -5.82 16.531 0.321 1 98.19 84 GLY A N 1
ATOM 626 C CA . GLY A 1 84 ? -4.512 15.914 0.178 1 98.19 84 GLY A CA 1
ATOM 627 C C . GLY A 1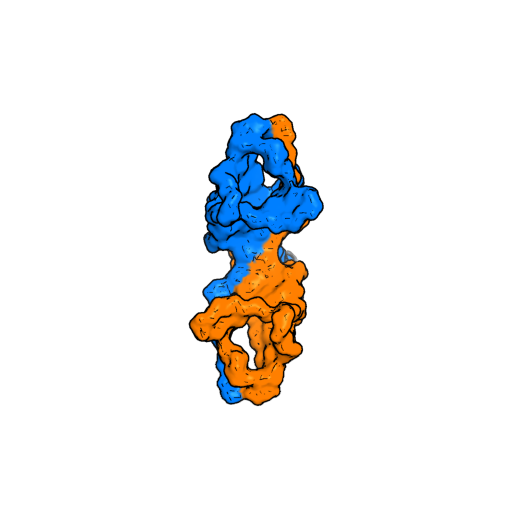 84 ? -3.736 16.422 -1.021 1 98.19 84 GLY A C 1
ATOM 628 O O . GLY A 1 84 ? -4.328 16.844 -2.018 1 98.19 84 GLY A O 1
ATOM 629 N N . SER A 1 85 ? -2.383 16.375 -0.906 1 97.19 85 SER A N 1
ATOM 630 C CA . SER A 1 85 ? -1.502 16.75 -2.008 1 97.19 85 SER A CA 1
ATOM 631 C C . SER A 1 85 ? -0.161 16.031 -1.91 1 97.19 85 SER A C 1
ATOM 633 O O . SER A 1 85 ? 0.172 15.469 -0.867 1 97.19 85 SER A O 1
ATOM 635 N N . ILE A 1 86 ? 0.528 15.953 -3.041 1 95.44 86 ILE A N 1
ATOM 636 C CA . ILE A 1 86 ? 1.907 15.484 -3.105 1 95.44 86 ILE A CA 1
ATOM 637 C C . ILE A 1 86 ? 2.848 16.656 -3.332 1 95.44 86 ILE A C 1
ATOM 639 O O . ILE A 1 86 ? 2.646 17.453 -4.254 1 95.44 86 ILE A O 1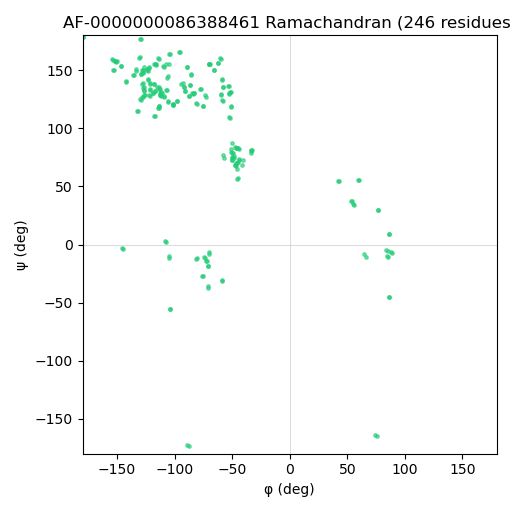
ATOM 643 N N . GLU A 1 87 ? 3.783 16.781 -2.387 1 94.75 87 GLU A N 1
ATOM 644 C CA . GLU A 1 87 ? 4.652 17.953 -2.43 1 94.75 87 GLU A CA 1
ATOM 645 C C . GLU A 1 87 ? 6.121 17.547 -2.35 1 94.75 87 GLU A C 1
ATOM 647 O O . GLU A 1 87 ? 6.449 16.359 -2.316 1 94.75 87 GLU A O 1
ATOM 652 N N . ASN A 1 88 ? 7.047 18.578 -2.455 1 91.81 88 ASN A N 1
ATOM 653 C CA . ASN A 1 88 ? 8.492 18.438 -2.277 1 91.81 88 ASN A CA 1
ATOM 654 C C . ASN A 1 88 ? 9.086 17.453 -3.281 1 91.81 88 ASN A C 1
ATOM 656 O O . ASN A 1 88 ? 9.781 16.516 -2.895 1 91.81 88 ASN A O 1
ATOM 660 N N . SER A 1 89 ? 8.805 17.766 -4.648 1 86.81 89 SER A N 1
ATOM 661 C CA . SER A 1 89 ? 9.297 16.938 -5.742 1 86.81 89 SER A CA 1
ATOM 662 C C . SER A 1 89 ? 8.859 15.484 -5.574 1 86.81 89 SER A C 1
ATOM 664 O O . SER A 1 89 ? 9.672 14.562 -5.699 1 86.81 89 SER A O 1
ATOM 666 N N . LYS A 1 90 ? 7.625 15.195 -5 1 88 90 LYS A N 1
ATOM 667 C CA . LYS A 1 90 ? 6.918 13.914 -4.902 1 88 90 LYS A CA 1
ATOM 668 C C . LYS A 1 90 ? 7.52 13.039 -3.807 1 88 90 LYS A C 1
ATOM 670 O O . LYS A 1 90 ? 7.5 11.812 -3.91 1 88 90 LYS A O 1
ATOM 675 N N . THR A 1 91 ? 8.078 13.711 -2.768 1 87.75 91 THR A N 1
ATOM 676 C CA . THR A 1 91 ? 8.594 12.906 -1.667 1 87.75 91 THR A CA 1
ATOM 677 C C . THR A 1 91 ? 7.664 12.969 -0.462 1 87.75 91 THR A C 1
ATOM 679 O O . THR A 1 91 ? 7.816 12.203 0.489 1 87.75 91 THR A O 1
ATOM 682 N N . SER A 1 92 ? 6.629 13.93 -0.519 1 93.31 92 SER A N 1
ATOM 683 C CA . SER A 1 92 ? 5.809 14.133 0.668 1 93.31 92 SER A CA 1
ATOM 684 C C . SER A 1 92 ? 4.32 14.086 0.326 1 93.31 92 SER A C 1
ATOM 686 O O . SER A 1 92 ? 3.863 14.781 -0.58 1 93.31 92 SER A O 1
ATOM 688 N N . ALA A 1 93 ? 3.652 13.242 0.996 1 95.94 93 ALA A N 1
ATOM 689 C CA . ALA A 1 93 ? 2.193 13.312 1.027 1 95.94 93 ALA A CA 1
ATOM 690 C C . ALA A 1 93 ? 1.714 14.234 2.141 1 95.94 93 ALA A C 1
ATOM 692 O O . ALA A 1 93 ? 2.092 14.07 3.303 1 95.94 93 ALA A O 1
ATOM 693 N N . VAL A 1 94 ? 0.837 15.211 1.783 1 98 94 VAL A N 1
ATOM 694 C CA . VAL A 1 94 ? 0.42 16.219 2.75 1 98 94 VAL A CA 1
ATOM 695 C C . VAL A 1 94 ? -1.091 16.141 2.957 1 98 94 VAL A C 1
ATOM 697 O O . VAL A 1 94 ? -1.857 16.125 1.992 1 98 94 VAL A O 1
ATOM 700 N N . LEU A 1 95 ? -1.485 16.094 4.199 1 98.69 95 LEU A N 1
ATOM 701 C CA . LEU A 1 95 ? -2.881 16.266 4.59 1 98.69 95 LEU A CA 1
ATOM 702 C C . LEU A 1 95 ? -3.129 17.672 5.113 1 98.69 95 LEU A C 1
ATOM 704 O O . LEU A 1 95 ? -2.465 18.125 6.051 1 98.69 95 LEU A O 1
ATOM 708 N N . THR A 1 96 ? -4.023 18.375 4.488 1 98.81 96 THR A N 1
ATOM 709 C CA . THR A 1 96 ? -4.402 19.703 4.93 1 98.81 96 THR A CA 1
ATOM 710 C C . THR A 1 96 ? -5.812 19.719 5.512 1 98.81 96 THR A C 1
ATOM 712 O O . THR A 1 96 ? -6.746 19.219 4.887 1 98.81 96 THR A O 1
ATOM 715 N N . ILE A 1 97 ? -5.973 20.219 6.691 1 98.75 97 ILE A N 1
ATOM 716 C CA . ILE A 1 97 ? -7.266 20.391 7.344 1 98.75 97 ILE A CA 1
ATOM 717 C C . ILE A 1 97 ? -7.539 21.875 7.59 1 98.75 97 ILE A C 1
ATOM 719 O O . ILE A 1 97 ? -6.887 22.5 8.43 1 98.75 97 ILE A O 1
ATOM 723 N N . SER A 1 98 ? -8.461 22.375 6.879 1 98.44 98 SER A N 1
ATOM 724 C CA . SER A 1 98 ? -8.844 23.781 7.039 1 98.44 98 SER A CA 1
ATOM 725 C C . SER A 1 98 ? -10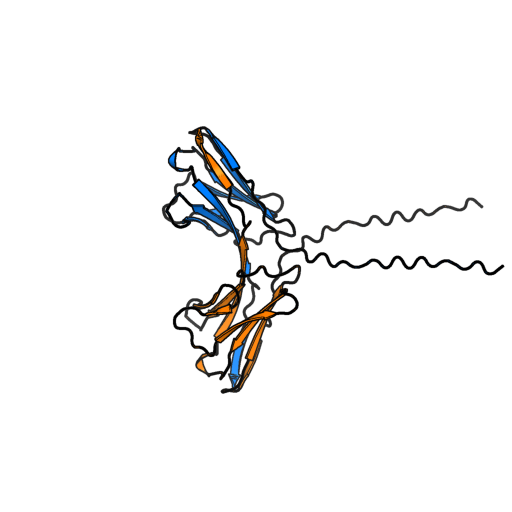.039 23.922 7.98 1 98.44 98 SER A C 1
ATOM 727 O O . SER A 1 98 ? -10.703 22.938 8.297 1 98.44 98 SER A O 1
ATOM 729 N N . ASN A 1 99 ? -10.297 25.219 8.461 1 98.19 99 ASN A N 1
ATOM 730 C CA . ASN A 1 99 ? -11.375 25.469 9.406 1 98.19 99 ASN A CA 1
ATOM 731 C C . ASN A 1 99 ? -11.438 24.391 10.484 1 98.19 99 ASN A C 1
ATOM 733 O O . ASN A 1 99 ? -12.484 23.766 10.695 1 98.19 99 ASN A O 1
ATOM 737 N N . LEU A 1 100 ? -10.32 24.172 11.156 1 98.25 100 LEU A N 1
ATOM 738 C CA . LEU A 1 100 ? -10.117 23.125 12.141 1 98.25 100 LEU A CA 1
ATOM 739 C C . LEU A 1 100 ? -11.219 23.125 13.188 1 98.25 100 LEU A C 1
ATOM 741 O O . LEU A 1 100 ? -11.586 24.188 13.703 1 98.25 100 LEU A O 1
ATOM 745 N N . GLN A 1 101 ? -11.781 21.969 13.461 1 97.56 101 GLN A N 1
ATOM 746 C CA . GLN A 1 101 ? -12.82 21.781 14.477 1 97.56 101 GLN A CA 1
ATOM 747 C C . GLN A 1 101 ? -12.312 20.906 15.617 1 97.56 101 GLN A C 1
ATOM 749 O O . GLN A 1 101 ? -11.336 20.172 15.461 1 97.56 101 GLN A O 1
ATOM 754 N N . ALA A 1 102 ? -12.992 21 16.766 1 95.75 102 ALA A N 1
ATOM 755 C CA . ALA A 1 102 ? -12.648 20.172 17.922 1 95.75 102 ALA A CA 1
ATOM 756 C C . ALA A 1 102 ? -12.742 18.688 17.578 1 95.75 102 ALA A C 1
ATOM 758 O O . ALA A 1 102 ? -11.945 17.891 18.062 1 95.75 102 ALA A O 1
ATOM 759 N N . GLU A 1 103 ? -13.617 18.328 16.703 1 96.38 103 GLU A N 1
ATOM 760 C CA . GLU A 1 103 ? -13.875 16.938 16.359 1 96.38 103 GLU A CA 1
ATOM 761 C C . GLU A 1 103 ? -12.75 16.359 15.508 1 96.38 103 GLU A C 1
ATOM 763 O O . GLU A 1 103 ? -12.672 15.148 15.305 1 96.38 103 GLU A O 1
ATOM 768 N N . ASP A 1 104 ? -11.906 17.172 15.031 1 98.06 104 ASP A N 1
ATOM 769 C CA . ASP A 1 104 ? -10.812 16.719 14.172 1 98.06 104 ASP A CA 1
ATOM 770 C C . ASP A 1 104 ? -9.664 16.156 15 1 98.06 104 ASP A C 1
ATOM 772 O O . ASP A 1 104 ? -8.719 15.578 14.453 1 98.06 104 ASP A O 1
ATOM 776 N N . GLU A 1 105 ? -9.68 16.359 16.312 1 97.69 105 GLU A N 1
ATOM 777 C CA . GLU A 1 105 ? -8.672 15.734 17.156 1 97.69 105 GLU A CA 1
ATOM 778 C C . GLU A 1 105 ? -8.703 14.211 17.016 1 97.69 105 GLU A C 1
ATOM 780 O O . GLU A 1 105 ? -9.758 13.586 17.203 1 97.69 105 GLU A O 1
ATOM 785 N N . ALA A 1 106 ? -7.59 13.633 16.672 1 98 106 ALA A N 1
ATOM 786 C CA . ALA A 1 106 ? -7.48 12.203 16.391 1 98 106 ALA A CA 1
ATOM 787 C C . ALA A 1 106 ? -6.051 11.82 16.016 1 98 106 ALA A C 1
ATOM 789 O O . ALA A 1 106 ? -5.156 12.672 16.031 1 98 106 ALA A O 1
ATOM 790 N N . ASP A 1 107 ? -5.871 10.555 15.781 1 97.5 107 ASP A N 1
ATOM 791 C CA . ASP A 1 107 ? -4.633 10.047 15.195 1 97.5 107 ASP A CA 1
ATOM 792 C C . ASP A 1 107 ? -4.738 9.977 13.672 1 97.5 107 ASP A C 1
ATOM 794 O O . ASP A 1 107 ? -5.758 9.531 13.141 1 97.5 107 ASP A O 1
ATOM 798 N N . TYR A 1 108 ? -3.688 10.422 13.062 1 98.25 108 TYR A N 1
ATOM 799 C CA . TYR A 1 108 ? -3.658 10.406 11.602 1 98.25 108 TYR A CA 1
ATOM 800 C C . TYR A 1 108 ? -2.482 9.578 11.094 1 98.25 108 TYR A C 1
ATOM 802 O O . TYR A 1 108 ? -1.363 9.703 11.594 1 98.25 108 TYR A O 1
ATOM 810 N N . TYR A 1 109 ? -2.717 8.781 10.039 1 95.69 109 TYR A N 1
ATOM 811 C CA . TYR A 1 109 ? -1.75 7.859 9.453 1 95.69 109 TYR A CA 1
ATOM 812 C C . TYR A 1 109 ? -1.628 8.078 7.949 1 95.69 109 TYR A C 1
ATOM 814 O O . TYR A 1 109 ? -2.631 8.281 7.262 1 95.69 109 TYR A O 1
ATOM 822 N N . CYS A 1 110 ? -0.44 8.031 7.52 1 94.81 110 CYS A N 1
ATOM 823 C CA . CYS A 1 110 ? -0.249 7.977 6.074 1 94.81 110 CYS A CA 1
ATOM 824 C C . CYS A 1 110 ? 0.167 6.578 5.633 1 94.81 110 CYS A C 1
ATOM 826 O O . CYS A 1 110 ? 0.856 5.871 6.367 1 94.81 110 CYS A O 1
ATOM 828 N N . LEU A 1 111 ? -0.277 6.102 4.438 1 89.88 111 LEU A N 1
ATOM 829 C CA . LEU A 1 111 ? 0.097 4.828 3.83 1 89.88 111 LEU A CA 1
ATOM 830 C C . LEU A 1 111 ? 0.544 5.027 2.387 1 89.88 111 LEU A C 1
ATOM 832 O O . LEU A 1 111 ? 0.067 5.938 1.703 1 89.88 111 LEU A O 1
ATOM 836 N N . TYR A 1 112 ? 1.446 4.234 2.004 1 86.88 112 TYR A N 1
ATOM 837 C CA . TYR A 1 112 ? 1.94 4.172 0.634 1 86.88 112 TYR A CA 1
ATOM 838 C C . TYR A 1 112 ? 1.76 2.777 0.051 1 86.88 112 TYR A C 1
ATOM 840 O O . TYR A 1 112 ? 2.072 1.779 0.706 1 86.88 112 TYR A O 1
ATOM 848 N N . TYR A 1 113 ? 1.154 2.807 -1.078 1 83.75 113 TYR A N 1
ATOM 849 C CA . TYR A 1 113 ? 0.957 1.548 -1.787 1 83.75 113 TYR A CA 1
ATOM 850 C C . TYR A 1 113 ? 1.817 1.488 -3.045 1 83.75 113 TYR A C 1
ATOM 852 O O . TYR A 1 113 ? 1.943 2.482 -3.764 1 83.75 113 TYR A O 1
ATOM 860 N N . ALA A 1 114 ? 2.518 0.449 -3.209 1 78.38 114 ALA A N 1
ATOM 861 C CA . ALA A 1 114 ? 3.258 0.252 -4.453 1 78.38 114 ALA A CA 1
ATOM 862 C C . ALA A 1 114 ? 2.939 -1.105 -5.07 1 78.38 114 ALA A C 1
ATOM 864 O O . ALA A 1 114 ? 2.91 -2.121 -4.371 1 78.38 114 ALA A O 1
ATOM 865 N N . GLY A 1 115 ? 2.543 -1.105 -6.316 1 77.62 115 GLY A N 1
ATOM 866 C CA . GLY A 1 115 ? 2.412 -2.32 -7.105 1 77.62 115 GLY A CA 1
ATOM 867 C C . GLY A 1 115 ? 3.541 -2.508 -8.102 1 77.62 115 GLY A C 1
ATOM 868 O O . GLY A 1 115 ? 4.332 -1.592 -8.328 1 77.62 115 GLY A O 1
ATOM 869 N N . SER A 1 116 ? 3.658 -3.662 -8.586 1 75.06 116 SER A N 1
ATOM 870 C CA . SER A 1 116 ? 4.656 -3.91 -9.625 1 75.06 116 SER A CA 1
ATOM 871 C C . SER A 1 116 ? 4.273 -3.232 -10.938 1 75.06 116 SER A C 1
ATOM 873 O O . SER A 1 116 ? 5.117 -3.059 -11.82 1 75.06 116 SER A O 1
ATOM 875 N N . GLY A 1 117 ? 3.064 -2.637 -11.031 1 73.44 117 GLY A N 1
ATOM 876 C CA . GLY A 1 117 ? 2.57 -2.035 -12.266 1 73.44 117 GLY A CA 1
ATOM 877 C C . GLY A 1 117 ? 2.361 -3.043 -13.375 1 73.44 117 GLY A C 1
ATOM 878 O O . GLY A 1 117 ? 1.911 -2.686 -14.469 1 73.44 117 GLY A O 1
ATOM 879 N N . LYS A 1 118 ? 2.799 -4.25 -13.117 1 83.81 118 LYS A N 1
ATOM 880 C CA . LYS A 1 118 ? 2.629 -5.324 -14.094 1 83.81 118 LYS A CA 1
ATOM 881 C C . LYS A 1 118 ? 1.938 -6.531 -13.469 1 83.81 118 LYS A C 1
ATOM 883 O O . LYS A 1 118 ? 1.914 -6.676 -12.242 1 83.81 118 LYS A O 1
ATOM 888 N N . CYS A 1 119 ? 1.272 -7.27 -14.25 1 91.44 119 CYS A N 1
ATOM 889 C CA . CYS A 1 119 ? 0.705 -8.539 -13.797 1 91.44 119 CYS A CA 1
ATOM 890 C C . CYS A 1 119 ? 1.472 -9.719 -14.391 1 91.44 119 CYS A C 1
ATOM 892 O O . CYS A 1 119 ? 2.238 -9.555 -15.336 1 91.44 119 CYS A O 1
ATOM 894 N N . THR A 1 120 ? 1.416 -10.789 -13.758 1 96.38 120 THR A N 1
ATOM 895 C CA . THR A 1 120 ? 1.932 -12.047 -14.289 1 96.38 120 THR A CA 1
ATOM 896 C C . THR A 1 120 ? 0.794 -12.914 -14.812 1 96.38 120 THR A C 1
ATOM 898 O O . THR A 1 120 ? -0.136 -13.242 -14.07 1 96.38 120 THR A O 1
ATOM 901 N N . VAL A 1 121 ? 0.834 -13.242 -16.109 1 96.94 121 VAL A N 1
ATOM 902 C CA . VAL A 1 121 ? -0.161 -14.141 -16.688 1 96.94 121 VAL A CA 1
ATOM 903 C C . VAL A 1 121 ? 0.206 -15.586 -16.391 1 96.94 121 VAL A C 1
ATOM 905 O O . VAL A 1 121 ? 1.312 -16.031 -16.703 1 96.94 121 VAL A O 1
ATOM 908 N N . LEU A 1 122 ? -0.692 -16.25 -15.742 1 97.25 122 LEU A N 1
ATOM 909 C CA . LEU A 1 122 ? -0.461 -17.672 -15.469 1 97.25 122 LEU A CA 1
ATOM 910 C C . LEU A 1 122 ? -1.184 -18.547 -16.484 1 97.25 122 LEU A C 1
ATOM 912 O O . LEU A 1 122 ? -2.395 -18.406 -16.672 1 97.25 122 LEU A O 1
ATOM 916 N N . GLN A 1 123 ? -0.434 -19.375 -17.125 1 94.62 123 GLN A N 1
ATOM 917 C CA . GLN A 1 123 ? -0.987 -20.328 -18.078 1 94.62 123 GLN A CA 1
ATOM 918 C C . GLN A 1 123 ? -0.831 -21.75 -17.578 1 94.62 123 GLN A C 1
ATOM 920 O O . GLN A 1 123 ? 0.231 -22.125 -17.078 1 94.62 123 GLN A O 1
ATOM 925 N N . SER A 1 124 ? -1.894 -22.516 -17.609 1 89.56 124 SER A N 1
ATOM 926 C CA . SER A 1 124 ? -1.865 -23.938 -17.25 1 89.56 124 SER A CA 1
ATOM 927 C C . SER A 1 124 ? -2.006 -24.812 -18.484 1 89.56 124 SER A C 1
ATOM 929 O O . SER A 1 124 ? -2.752 -24.484 -19.422 1 89.56 124 SER A O 1
ATOM 931 N N . HIS A 1 125 ? -1.157 -25.859 -18.656 1 90.62 125 HIS A N 1
ATOM 932 C CA . HIS A 1 125 ? -1.253 -26.781 -19.781 1 90.62 125 HIS A CA 1
ATOM 933 C C . HIS A 1 125 ? -1.395 -28.219 -19.312 1 90.62 125 HIS A C 1
ATOM 935 O O . HIS A 1 125 ? -0.971 -28.562 -18.203 1 90.62 125 HIS A O 1
ATOM 941 N N . MET B 1 1 ? 59.969 22.922 -15.109 1 32.97 1 MET B N 1
ATOM 942 C CA . MET B 1 1 ? 58.812 22.109 -15.523 1 32.97 1 MET B CA 1
ATOM 943 C C . MET B 1 1 ? 57.812 21.969 -14.383 1 32.97 1 MET B C 1
ATOM 945 O O . MET B 1 1 ? 58.156 21.469 -13.305 1 32.97 1 MET B O 1
ATOM 949 N N . ALA B 1 2 ? 56.969 23.078 -14.219 1 36.03 2 ALA B N 1
ATOM 950 C CA . ALA B 1 2 ? 55.812 23.297 -13.352 1 36.03 2 ALA B CA 1
ATOM 951 C C . ALA B 1 2 ? 54.812 22.141 -13.477 1 36.03 2 ALA B C 1
ATOM 953 O O . ALA B 1 2 ? 54.375 21.812 -14.578 1 36.03 2 ALA B O 1
ATOM 954 N N . TRP B 1 3 ? 55 21.109 -12.695 1 36.44 3 TRP B N 1
ATOM 955 C CA . TRP B 1 3 ? 54.156 19.953 -12.5 1 36.44 3 TRP B CA 1
ATOM 956 C C . TRP B 1 3 ? 52.719 20.375 -12.25 1 36.44 3 TRP B C 1
ATOM 958 O O . TRP B 1 3 ? 52.406 21.078 -11.281 1 36.44 3 TRP B O 1
ATOM 968 N N . LEU B 1 4 ? 51.875 20.766 -13.281 1 37.44 4 LEU B N 1
ATOM 969 C CA . LEU B 1 4 ? 50.438 20.984 -13.289 1 37.44 4 LEU B CA 1
ATOM 970 C C . LEU B 1 4 ? 49.719 19.875 -12.539 1 37.44 4 LEU B C 1
ATOM 972 O O . LEU B 1 4 ? 49.812 18.703 -12.914 1 37.44 4 LEU B O 1
ATOM 976 N N . CYS B 1 5 ? 49.625 19.922 -11.227 1 40.34 5 CYS B N 1
ATOM 977 C CA . CYS B 1 5 ? 48.688 19.172 -10.391 1 40.34 5 CYS B CA 1
ATOM 978 C C . CYS B 1 5 ? 47.281 19.234 -10.969 1 40.34 5 CYS B C 1
ATOM 980 O O . CYS B 1 5 ? 46.625 20.281 -10.953 1 40.34 5 CYS B O 1
ATOM 982 N N . LEU B 1 6 ? 47.125 18.625 -12.195 1 39.25 6 LEU B N 1
ATOM 983 C CA . LEU B 1 6 ? 45.75 18.406 -12.688 1 39.25 6 LEU B CA 1
ATOM 984 C C . LEU B 1 6 ? 44.875 17.797 -11.609 1 39.25 6 LEU B C 1
ATOM 986 O O . LEU B 1 6 ? 45.062 16.641 -11.219 1 39.25 6 LEU B O 1
ATOM 990 N N . LEU B 1 7 ? 44.562 18.562 -10.523 1 38.84 7 LEU B N 1
ATOM 991 C CA . LEU B 1 7 ? 43.5 18.203 -9.602 1 38.84 7 LEU B CA 1
ATOM 992 C C . LEU B 1 7 ? 42.219 17.844 -10.359 1 38.84 7 LEU B C 1
ATOM 994 O O . LEU B 1 7 ? 41.625 18.703 -11 1 38.84 7 LEU B O 1
ATOM 998 N N . LEU B 1 8 ? 42.188 16.609 -10.969 1 38.09 8 LEU B N 1
ATOM 999 C CA . LEU B 1 8 ? 40.906 16.047 -11.445 1 38.09 8 LEU B CA 1
ATOM 1000 C C . LEU B 1 8 ? 39.844 16.109 -10.352 1 38.09 8 LEU B C 1
ATOM 1002 O O . LEU B 1 8 ? 39.969 15.43 -9.328 1 38.09 8 LEU B O 1
ATOM 1006 N N . ILE B 1 9 ? 39.25 17.297 -10.031 1 40.75 9 ILE B N 1
ATOM 1007 C CA . ILE B 1 9 ? 38.031 17.375 -9.203 1 40.75 9 ILE B CA 1
ATOM 1008 C C . ILE B 1 9 ? 36.969 16.453 -9.758 1 40.75 9 ILE B C 1
ATOM 1010 O O . ILE B 1 9 ? 36.438 16.672 -10.859 1 40.75 9 ILE B O 1
ATOM 1014 N N . ILE B 1 10 ? 37.031 15.078 -9.484 1 41 10 ILE B N 1
ATOM 1015 C CA . ILE B 1 10 ? 35.906 14.164 -9.734 1 41 10 ILE B CA 1
ATOM 1016 C C . ILE B 1 10 ? 34.625 14.719 -9.125 1 41 10 ILE B C 1
ATOM 1018 O O . ILE B 1 10 ? 34.531 14.828 -7.898 1 41 10 ILE B O 1
ATOM 1022 N N . SER B 1 11 ? 33.969 15.805 -9.695 1 43.09 11 SER B N 1
ATOM 1023 C CA . SER B 1 11 ? 32.594 16.203 -9.352 1 43.09 11 SER B CA 1
ATOM 1024 C C . SER B 1 11 ? 31.688 14.984 -9.289 1 43.09 11 SER B C 1
ATOM 1026 O O . SER B 1 11 ? 31.422 14.344 -10.305 1 43.09 11 SER B O 1
ATOM 1028 N N . SER B 1 12 ? 31.828 14.156 -8.234 1 38.47 12 SER B N 1
ATOM 1029 C CA . SER B 1 12 ? 30.797 13.148 -7.969 1 38.47 12 SER B CA 1
ATOM 1030 C C . SER B 1 12 ? 29.391 13.75 -8.055 1 38.47 12 SER B C 1
ATOM 1032 O O . SER B 1 12 ? 29.047 14.633 -7.266 1 38.47 12 SER B O 1
ATOM 1034 N N . SER B 1 13 ? 28.891 14.18 -9.25 1 40.31 13 SER B N 1
ATOM 1035 C CA . SER B 1 13 ? 27.453 14.383 -9.375 1 40.31 13 SER B CA 1
ATOM 1036 C C . SER B 1 13 ? 26.672 13.383 -8.523 1 40.31 13 SER B C 1
ATOM 1038 O O . SER B 1 13 ? 26.734 12.172 -8.766 1 40.31 13 SER B O 1
ATOM 1040 N N . PHE B 1 14 ? 26.594 13.695 -7.23 1 36.16 14 PHE B N 1
ATOM 1041 C CA . PHE B 1 14 ? 25.609 12.977 -6.434 1 36.16 14 PHE B CA 1
ATOM 1042 C C . PHE B 1 14 ? 24.266 12.906 -7.164 1 36.16 14 PHE B C 1
ATOM 1044 O O . PHE B 1 14 ? 23.516 13.891 -7.207 1 36.16 14 PHE B O 1
ATOM 1051 N N . MET B 1 15 ? 24.219 12.359 -8.406 1 36.75 15 MET B N 1
ATOM 1052 C CA . MET B 1 15 ? 22.875 11.984 -8.82 1 36.75 15 MET B CA 1
ATOM 1053 C C . MET B 1 15 ? 22.141 11.25 -7.707 1 36.75 15 MET B C 1
ATOM 1055 O O . MET B 1 15 ? 22.516 10.133 -7.34 1 36.75 15 MET B O 1
ATOM 1059 N N . GLY B 1 16 ? 21.781 11.938 -6.672 1 38.5 16 GLY B N 1
ATOM 1060 C CA . GLY B 1 16 ? 20.859 11.289 -5.766 1 38.5 16 GLY B CA 1
ATOM 1061 C C . GLY B 1 16 ? 19.875 10.359 -6.473 1 38.5 16 GLY B C 1
ATOM 1062 O O . GLY B 1 16 ? 19.125 10.797 -7.344 1 38.5 16 GLY B O 1
ATOM 1063 N N . THR B 1 17 ? 20.297 9.156 -6.777 1 41.03 17 THR B N 1
ATOM 1064 C CA . THR B 1 17 ? 19.391 8.125 -7.262 1 41.03 17 THR B CA 1
ATOM 1065 C C . THR B 1 17 ? 18.141 8.055 -6.387 1 41.03 17 THR B C 1
ATOM 1067 O O . THR B 1 17 ? 18.234 7.957 -5.16 1 41.03 17 THR B O 1
ATOM 1070 N N . PHE B 1 18 ? 17.156 8.914 -6.652 1 43.38 18 PHE B N 1
ATOM 1071 C CA . PHE B 1 18 ? 15.852 8.719 -6.031 1 43.38 18 PHE B CA 1
ATOM 1072 C C . PHE B 1 18 ? 15.422 7.262 -6.109 1 43.38 18 PHE B C 1
ATOM 1074 O O . PHE B 1 18 ? 15.438 6.664 -7.188 1 43.38 18 PHE B O 1
ATOM 1081 N N . SER B 1 19 ? 15.922 6.441 -5.141 1 48.25 19 SER B N 1
ATOM 1082 C CA . SER B 1 19 ? 15.609 5.016 -5.152 1 48.25 19 SER B CA 1
ATOM 1083 C C . SER B 1 19 ? 14.109 4.781 -5.113 1 48.25 19 SER B C 1
ATOM 1085 O O . SER B 1 19 ? 13.422 5.246 -4.195 1 48.25 19 SER B O 1
ATOM 1087 N N . GLN B 1 20 ? 13.289 4.988 -6.23 1 59.12 20 GLN B N 1
ATOM 1088 C CA . GLN B 1 20 ? 11.891 4.621 -6.391 1 59.12 20 GLN B CA 1
ATOM 1089 C C . GLN B 1 20 ? 11.664 3.152 -6.035 1 59.12 20 GLN B C 1
ATOM 1091 O O . GLN B 1 20 ? 12.555 2.322 -6.199 1 59.12 20 GLN B O 1
ATOM 1096 N N . VAL B 1 21 ? 10.828 2.932 -4.996 1 68.5 21 VAL B N 1
ATOM 1097 C CA . VAL B 1 21 ? 10.445 1.533 -4.82 1 68.5 21 VAL B CA 1
ATOM 1098 C C . VAL B 1 21 ? 9.914 0.973 -6.133 1 68.5 21 VAL B C 1
ATOM 1100 O O . VAL B 1 21 ? 8.992 1.545 -6.73 1 68.5 21 VAL B O 1
ATOM 1103 N N . VAL B 1 22 ? 10.664 0.145 -6.699 1 74.88 22 VAL B N 1
ATOM 1104 C CA . VAL B 1 22 ? 10.219 -0.532 -7.914 1 74.88 22 VAL B CA 1
ATOM 1105 C C . VAL B 1 22 ? 10.047 -2.023 -7.637 1 74.88 22 VAL B C 1
ATOM 1107 O O . VAL B 1 22 ? 10.953 -2.674 -7.109 1 74.88 22 VAL B O 1
ATOM 1110 N N . LEU B 1 23 ? 8.781 -2.439 -7.801 1 84.69 23 LEU B N 1
ATOM 1111 C CA . LEU B 1 23 ? 8.5 -3.871 -7.766 1 84.69 23 LEU B CA 1
ATOM 1112 C C . LEU B 1 23 ? 8.5 -4.457 -9.172 1 84.69 23 LEU B C 1
ATOM 1114 O O . LEU B 1 23 ? 8.008 -3.826 -10.109 1 84.69 23 LEU B O 1
ATOM 1118 N N . THR B 1 24 ? 9.109 -5.645 -9.242 1 90.44 24 THR B N 1
ATOM 1119 C CA . THR B 1 24 ? 9.141 -6.309 -10.539 1 90.44 24 THR B CA 1
ATOM 1120 C C . THR B 1 24 ? 8.594 -7.73 -10.43 1 90.44 24 THR B C 1
ATOM 1122 O O . THR B 1 24 ? 8.867 -8.438 -9.461 1 90.44 24 THR B O 1
ATOM 1125 N N . GLN B 1 25 ? 7.734 -8.086 -11.414 1 94.56 25 GLN B N 1
ATOM 1126 C CA . GLN B 1 25 ? 7.246 -9.453 -11.562 1 94.56 25 GLN B CA 1
ATOM 1127 C C . GLN B 1 25 ? 7.332 -9.922 -13.008 1 94.56 25 GLN B C 1
ATOM 1129 O O . GLN B 1 25 ? 7.348 -9.094 -13.93 1 94.56 25 GLN B O 1
ATOM 1134 N N . PRO B 1 26 ? 7.531 -11.234 -13.18 1 95.56 26 PRO B N 1
ATOM 1135 C CA . PRO B 1 26 ? 7.59 -11.703 -14.57 1 95.56 26 PRO B CA 1
ATOM 1136 C C . PRO B 1 26 ? 6.285 -11.469 -15.328 1 95.56 26 PRO B C 1
ATOM 1138 O O . PRO B 1 26 ? 5.219 -11.383 -14.719 1 95.56 26 PRO B O 1
ATOM 1141 N N . GLU B 1 27 ? 6.398 -11.391 -16.672 1 95.75 27 GLU B N 1
ATOM 1142 C CA . GLU B 1 27 ? 5.219 -11.141 -17.5 1 95.75 27 GLU B CA 1
ATOM 1143 C C . GLU B 1 27 ? 4.297 -12.352 -17.516 1 95.75 27 GLU B C 1
ATOM 1145 O O . GLU B 1 27 ? 3.072 -12.203 -17.547 1 95.75 27 GLU B O 1
ATOM 1150 N N . SER B 1 28 ? 4.965 -13.5 -17.531 1 97.38 28 SER B N 1
ATOM 1151 C CA . SER B 1 28 ? 4.172 -14.727 -17.609 1 97.38 28 SER B CA 1
ATOM 1152 C C . SER B 1 28 ? 4.902 -15.898 -16.969 1 97.38 28 SER B C 1
ATOM 1154 O O . SER B 1 28 ? 6.133 -15.906 -16.891 1 97.38 28 SER B O 1
ATOM 1156 N N . VAL B 1 29 ? 4.137 -16.812 -16.438 1 97.81 29 VAL B N 1
ATOM 1157 C CA . VAL B 1 29 ? 4.617 -18.094 -15.938 1 97.81 29 VAL B CA 1
ATOM 1158 C C . VAL B 1 29 ? 3.689 -19.219 -16.406 1 97.81 29 VAL B C 1
ATOM 1160 O O . VAL B 1 29 ? 2.488 -19 -16.594 1 97.81 29 VAL B O 1
ATOM 1163 N N . SER B 1 30 ? 4.219 -20.359 -16.672 1 97.06 30 SER B N 1
ATOM 1164 C CA . SER B 1 30 ? 3.43 -21.5 -17.109 1 97.06 30 SER B CA 1
ATOM 1165 C C . SER B 1 30 ? 3.707 -22.734 -16.234 1 97.06 30 SER B C 1
ATOM 1167 O O . SER B 1 30 ? 4.805 -22.875 -15.703 1 97.06 30 SER B O 1
ATOM 1169 N N . GLY B 1 31 ? 2.666 -23.562 -16.078 1 96.94 31 GLY B N 1
ATOM 1170 C CA . GLY B 1 31 ? 2.795 -24.797 -15.32 1 96.94 31 GLY B CA 1
ATOM 1171 C C . GLY B 1 31 ? 1.834 -25.875 -15.773 1 96.94 31 GLY B C 1
ATOM 1172 O O . GLY B 1 31 ? 0.811 -25.594 -16.391 1 96.94 31 GLY B O 1
ATOM 1173 N N . SER B 1 32 ? 2.123 -27.188 -15.492 1 97 32 SER B N 1
ATOM 1174 C CA . SER B 1 32 ? 1.262 -28.312 -15.82 1 97 32 SER B CA 1
ATOM 1175 C C . SER B 1 32 ? 0.216 -28.547 -14.734 1 97 32 SER B C 1
ATOM 1177 O O . SER B 1 32 ? 0.492 -28.344 -13.547 1 97 32 SER B O 1
ATOM 1179 N N . ARG B 1 33 ? -0.969 -29.016 -15.266 1 96.25 33 ARG B N 1
ATOM 1180 C CA . ARG B 1 33 ? -1.999 -29.375 -14.297 1 96.25 33 ARG B CA 1
ATOM 1181 C C . ARG B 1 33 ? -1.463 -30.359 -13.266 1 96.25 33 ARG B C 1
ATOM 1183 O O . ARG B 1 33 ? -0.753 -31.312 -13.625 1 96.25 33 ARG B O 1
ATOM 1190 N N . GLY B 1 34 ? -1.775 -30.141 -12.07 1 97.5 34 GLY B N 1
ATOM 1191 C CA . GLY B 1 34 ? -1.3 -31 -10.992 1 97.5 34 GLY B CA 1
ATOM 1192 C C . GLY B 1 34 ? 0.073 -30.609 -10.477 1 97.5 34 GLY B C 1
ATOM 1193 O O . GLY B 1 34 ? 0.504 -31.078 -9.422 1 97.5 34 GLY B O 1
ATOM 1194 N N . GLY B 1 35 ? 0.735 -29.719 -11.203 1 97.94 35 GLY B N 1
ATOM 1195 C CA . GLY B 1 35 ? 2.066 -29.266 -10.82 1 97.94 35 GLY B CA 1
ATOM 1196 C C . GLY B 1 35 ? 2.049 -28.078 -9.867 1 97.94 35 GLY B C 1
ATOM 1197 O O . GLY B 1 35 ? 0.999 -27.734 -9.328 1 97.94 35 GLY B O 1
ATOM 1198 N N . THR B 1 36 ? 3.25 -27.531 -9.594 1 98.5 36 THR B N 1
ATOM 1199 C CA . THR B 1 36 ? 3.42 -26.375 -8.719 1 98.5 36 THR B CA 1
ATOM 1200 C C . THR B 1 36 ? 4.09 -25.234 -9.469 1 98.5 36 THR B C 1
ATOM 1202 O O . THR B 1 36 ? 5.066 -25.438 -10.195 1 98.5 36 THR B O 1
ATOM 1205 N N . VAL B 1 37 ? 3.543 -24.016 -9.328 1 98.31 37 VAL B N 1
ATOM 1206 C CA . VAL B 1 37 ? 4.148 -22.828 -9.922 1 98.31 37 VAL B CA 1
ATOM 1207 C C . VAL B 1 37 ? 4.422 -21.781 -8.836 1 98.31 37 VAL B C 1
ATOM 1209 O O . VAL B 1 37 ? 3.723 -21.75 -7.824 1 98.31 37 VAL B O 1
ATOM 1212 N N . ARG B 1 38 ? 5.492 -20.969 -9.062 1 98.5 38 ARG B N 1
ATOM 1213 C CA . ARG B 1 38 ? 5.863 -19.859 -8.172 1 98.5 38 ARG B CA 1
ATOM 1214 C C . ARG B 1 38 ? 5.977 -18.547 -8.945 1 98.5 38 ARG B C 1
ATOM 1216 O O . ARG B 1 38 ? 6.602 -18.5 -10 1 98.5 38 ARG B O 1
ATOM 1223 N N . ILE B 1 39 ? 5.332 -17.578 -8.469 1 98 39 ILE B N 1
ATOM 1224 C CA . ILE B 1 39 ? 5.434 -16.234 -9.016 1 98 39 ILE B CA 1
ATOM 1225 C C . ILE B 1 39 ? 6.129 -15.32 -8.016 1 98 39 ILE B C 1
ATOM 1227 O O . ILE B 1 39 ? 5.73 -15.25 -6.848 1 98 39 ILE B O 1
ATOM 1231 N N . THR B 1 40 ? 7.148 -14.633 -8.484 1 96.69 40 THR B N 1
ATOM 1232 C CA . THR B 1 40 ? 7.969 -13.828 -7.582 1 96.69 40 THR B CA 1
ATOM 1233 C C . THR B 1 40 ? 7.805 -12.344 -7.883 1 96.69 40 THR B C 1
ATOM 1235 O O . THR B 1 40 ? 7.781 -11.938 -9.047 1 96.69 40 THR B O 1
ATOM 1238 N N . CYS B 1 41 ? 7.629 -11.57 -6.906 1 94.94 41 CYS B N 1
ATOM 1239 C CA . CYS B 1 41 ? 7.625 -10.117 -6.93 1 94.94 41 CYS B CA 1
ATOM 1240 C C . CYS B 1 41 ? 8.812 -9.555 -6.152 1 94.94 41 CYS B C 1
ATOM 1242 O O . CYS B 1 41 ? 8.906 -9.742 -4.941 1 94.94 41 CYS B O 1
ATOM 1244 N N . THR B 1 42 ? 9.672 -8.805 -6.84 1 91.31 42 THR B N 1
ATOM 1245 C CA . THR B 1 42 ? 10.93 -8.398 -6.234 1 91.31 42 THR B CA 1
ATOM 1246 C C . THR B 1 42 ? 11.008 -6.883 -6.105 1 91.31 42 THR B C 1
ATOM 1248 O O . THR B 1 42 ? 10.68 -6.16 -7.051 1 91.31 42 THR B O 1
ATOM 1251 N N . LYS B 1 43 ? 11.391 -6.508 -4.922 1 83.31 43 LYS B N 1
ATOM 1252 C CA . LYS B 1 43 ? 11.664 -5.094 -4.672 1 83.31 43 LYS B CA 1
ATOM 1253 C C . LYS B 1 43 ? 13.094 -4.73 -5.086 1 83.31 43 LYS B C 1
ATOM 1255 O O . LYS B 1 43 ? 14.047 -5.422 -4.715 1 83.31 43 LYS B O 1
ATOM 1260 N N . ASN B 1 44 ? 13.305 -3.648 -5.867 1 77.88 44 ASN B N 1
ATOM 1261 C CA . ASN B 1 44 ? 14.602 -3.305 -6.453 1 77.88 44 ASN B CA 1
ATOM 1262 C C . ASN B 1 44 ? 15.547 -2.707 -5.414 1 77.88 44 ASN B C 1
ATOM 1264 O O . ASN B 1 44 ? 16.766 -2.736 -5.586 1 77.88 44 ASN B O 1
ATOM 1268 N N . SER B 1 45 ? 14.977 -2.109 -4.434 1 72.31 45 SER B N 1
ATOM 1269 C CA . SER B 1 45 ? 15.844 -1.553 -3.396 1 72.31 45 SER B CA 1
ATOM 1270 C C . SER B 1 45 ? 15.234 -1.728 -2.012 1 72.31 45 SER B C 1
ATOM 1272 O O . SER B 1 45 ? 14.016 -1.63 -1.848 1 72.31 45 SER B O 1
ATOM 1274 N N . GLY B 1 46 ? 16.078 -2.055 -1.097 1 73.94 46 GLY B N 1
ATOM 1275 C CA . GLY B 1 46 ? 15.617 -2.277 0.267 1 73.94 46 GLY B CA 1
ATOM 1276 C C . GLY B 1 46 ? 14.898 -3.602 0.449 1 73.94 46 GLY B C 1
ATOM 1277 O O . GLY B 1 46 ? 15.086 -4.527 -0.344 1 73.94 46 GLY B O 1
ATOM 1278 N N . THR B 1 47 ? 14.164 -3.689 1.64 1 79.5 47 THR B N 1
ATOM 1279 C CA . THR B 1 47 ? 13.461 -4.922 1.971 1 79.5 47 THR B CA 1
ATOM 1280 C C . THR B 1 47 ? 11.953 -4.684 2.035 1 79.5 47 THR B C 1
ATOM 1282 O O . THR B 1 47 ? 11.508 -3.545 2.191 1 79.5 47 THR B O 1
ATOM 1285 N N . LEU B 1 48 ? 11.234 -5.742 1.821 1 80.44 48 LEU B N 1
ATOM 1286 C CA . LEU B 1 48 ? 9.805 -5.727 2.107 1 80.44 48 LEU B CA 1
ATOM 1287 C C . LEU B 1 48 ? 9.555 -5.82 3.609 1 80.44 48 LEU B C 1
ATOM 1289 O O . LEU B 1 48 ? 10.047 -6.734 4.27 1 80.44 48 LEU B O 1
ATOM 1293 N N . ASP B 1 49 ? 8.938 -4.832 4.133 1 74.88 49 ASP B N 1
ATOM 1294 C CA . ASP B 1 49 ? 8.625 -4.914 5.555 1 74.88 49 ASP B CA 1
ATOM 1295 C C . ASP B 1 49 ? 7.629 -6.031 5.836 1 74.88 49 ASP B C 1
ATOM 1297 O O . ASP B 1 49 ? 6.785 -6.344 4.992 1 74.88 49 ASP B O 1
ATOM 1301 N N . THR B 1 50 ? 7.828 -6.512 7.062 1 78.44 50 THR B N 1
ATOM 1302 C CA . THR B 1 50 ? 6.98 -7.633 7.453 1 78.44 50 THR B CA 1
ATOM 1303 C C . THR B 1 50 ? 5.508 -7.242 7.398 1 78.44 50 THR B C 1
ATOM 1305 O O . THR B 1 50 ? 5.117 -6.191 7.918 1 78.44 50 THR B O 1
ATOM 1308 N N . GLY B 1 51 ? 4.727 -8.094 6.699 1 82.31 51 GLY B N 1
ATOM 1309 C CA . GLY B 1 51 ? 3.281 -7.926 6.703 1 82.31 51 GLY B CA 1
ATOM 1310 C C . GLY B 1 51 ? 2.789 -6.961 5.641 1 82.31 51 GLY B C 1
ATOM 1311 O O . GLY B 1 51 ? 1.589 -6.703 5.535 1 82.31 51 GLY B O 1
ATOM 1312 N N . ASP B 1 52 ? 3.686 -6.551 4.738 1 82.44 52 ASP B N 1
ATOM 1313 C CA . ASP B 1 52 ? 3.312 -5.426 3.887 1 82.44 52 ASP B CA 1
ATOM 1314 C C . ASP B 1 52 ? 3.049 -5.883 2.453 1 82.44 52 ASP B C 1
ATOM 1316 O O . ASP B 1 52 ? 2.785 -5.062 1.572 1 82.44 52 ASP B O 1
ATOM 1320 N N . SER B 1 53 ? 3.119 -7.121 2.191 1 90.69 53 SER B N 1
ATOM 1321 C CA . SER B 1 53 ? 2.908 -7.586 0.823 1 90.69 53 SER B CA 1
ATOM 1322 C C . SER B 1 53 ? 1.594 -8.344 0.695 1 90.69 53 SER B C 1
ATOM 1324 O O . SER B 1 53 ? 1.139 -8.977 1.653 1 90.69 53 SER B O 1
ATOM 1326 N N . SER B 1 54 ? 1.111 -8.297 -0.462 1 94.19 54 SER B N 1
ATOM 1327 C CA . SER B 1 54 ? -0.12 -9.016 -0.769 1 94.19 54 SER B CA 1
ATOM 1328 C C . SER B 1 54 ? -0.165 -9.438 -2.232 1 94.19 54 SER B C 1
ATOM 1330 O O . SER B 1 54 ? 0.564 -8.898 -3.064 1 94.19 54 SER B O 1
ATOM 1332 N N . TRP B 1 55 ? -0.965 -10.469 -2.559 1 97.25 55 TRP B N 1
ATOM 1333 C CA . TRP B 1 55 ? -1.176 -10.969 -3.914 1 97.25 55 TRP B CA 1
ATOM 1334 C C . TRP B 1 55 ? -2.656 -10.945 -4.281 1 97.25 55 TRP B C 1
ATOM 1336 O O . TRP B 1 55 ? -3.51 -11.297 -3.459 1 97.25 55 TRP B O 1
ATOM 1346 N N . TYR B 1 56 ? -2.891 -10.609 -5.473 1 96.75 56 TYR B N 1
ATOM 1347 C CA . TYR B 1 56 ? -4.242 -10.562 -6.02 1 96.75 56 TYR B CA 1
ATOM 1348 C C . TYR B 1 56 ? -4.336 -11.367 -7.312 1 96.75 56 TYR B C 1
ATOM 1350 O O . TYR B 1 56 ? -3.35 -11.5 -8.039 1 96.75 56 TYR B O 1
ATOM 1358 N N . GLN B 1 57 ? -5.512 -11.883 -7.531 1 97.94 57 GLN B N 1
ATOM 1359 C CA . GLN B 1 57 ? -5.844 -12.594 -8.758 1 97.94 57 GLN B CA 1
ATOM 1360 C C . GLN B 1 57 ? -6.969 -11.898 -9.516 1 97.94 57 GLN B C 1
ATOM 1362 O O . GLN B 1 57 ? -7.945 -11.445 -8.914 1 97.94 57 GLN B O 1
ATOM 1367 N N . GLN B 1 58 ? -6.793 -11.828 -10.836 1 95.44 58 GLN B N 1
ATOM 1368 C CA . GLN B 1 58 ? -7.863 -11.25 -11.641 1 95.44 58 GLN B CA 1
ATOM 1369 C C . GLN B 1 58 ? -8.188 -12.133 -12.844 1 95.44 58 GLN B C 1
ATOM 1371 O O . GLN B 1 58 ? -7.352 -12.305 -13.734 1 95.44 58 GLN B O 1
ATOM 1376 N N . LYS B 1 59 ? -9.328 -12.617 -12.797 1 96.25 59 LYS B N 1
ATOM 1377 C CA . LYS B 1 59 ? -9.836 -13.359 -13.945 1 96.25 59 LYS B CA 1
ATOM 1378 C C . LYS B 1 59 ? -10.539 -12.43 -14.93 1 96.25 59 LYS B C 1
ATOM 1380 O O . LYS B 1 59 ? -11.062 -11.383 -14.539 1 96.25 59 LYS B O 1
ATOM 1385 N N . PRO B 1 60 ? -10.555 -12.789 -16.188 1 93.62 60 PRO B N 1
ATOM 1386 C CA . PRO B 1 60 ? -11.195 -11.93 -17.188 1 93.62 60 PRO B CA 1
ATOM 1387 C C . PRO B 1 60 ? -12.625 -11.562 -16.828 1 93.62 60 PRO B C 1
ATOM 1389 O O . PRO B 1 60 ? -13.422 -12.438 -16.469 1 93.62 60 PRO B O 1
ATOM 1392 N N . GLY B 1 61 ? -12.898 -10.227 -16.891 1 92.88 61 GLY B N 1
ATOM 1393 C CA . GLY B 1 61 ? -14.258 -9.758 -16.656 1 92.88 61 GLY B CA 1
ATOM 1394 C C . GLY B 1 61 ? -14.57 -9.547 -15.195 1 92.88 61 GLY B C 1
ATOM 1395 O O . GLY B 1 61 ? -15.68 -9.133 -14.844 1 92.88 61 GLY B O 1
ATOM 1396 N N . ASN B 1 62 ? -13.688 -9.898 -14.266 1 94.06 62 ASN B N 1
ATOM 1397 C CA . ASN B 1 62 ? -13.922 -9.773 -12.828 1 94.06 62 ASN B CA 1
ATOM 1398 C C . ASN B 1 62 ? -12.953 -8.789 -12.188 1 94.06 62 ASN B C 1
ATOM 1400 O O . ASN B 1 62 ? -11.867 -8.531 -12.727 1 94.06 62 ASN B O 1
ATOM 1404 N N . ALA B 1 63 ? -13.383 -8.273 -11.117 1 88.62 63 ALA B N 1
ATOM 1405 C CA . ALA B 1 63 ? -12.484 -7.449 -10.312 1 88.62 63 ALA B CA 1
ATOM 1406 C C . ALA B 1 63 ? -11.398 -8.297 -9.656 1 88.62 63 ALA B C 1
ATOM 1408 O O . ALA B 1 63 ? -11.586 -9.5 -9.445 1 88.62 63 ALA B O 1
ATOM 1409 N N . PRO B 1 64 ? -10.305 -7.672 -9.352 1 91.56 64 PRO B N 1
ATOM 1410 C CA . PRO B 1 64 ? -9.258 -8.414 -8.641 1 91.56 64 PRO B CA 1
ATOM 1411 C C . PRO B 1 64 ? -9.742 -8.984 -7.312 1 91.56 64 PRO B C 1
ATOM 1413 O O . PRO B 1 64 ? -10.508 -8.336 -6.598 1 91.56 64 PRO B O 1
ATOM 1416 N N . LYS B 1 65 ? -9.266 -10.164 -7.031 1 94.5 65 LYS B N 1
ATOM 1417 C CA . LYS B 1 65 ? -9.562 -10.867 -5.789 1 94.5 65 LYS B CA 1
ATOM 1418 C C . LYS B 1 65 ? -8.297 -11.047 -4.949 1 94.5 65 LYS B C 1
ATOM 1420 O O . LYS B 1 65 ? -7.25 -11.438 -5.469 1 94.5 65 LYS B O 1
ATOM 1425 N N . LEU B 1 66 ? -8.438 -10.781 -3.643 1 94.75 66 LEU B N 1
ATOM 1426 C CA . LEU B 1 66 ? -7.312 -10.953 -2.725 1 94.75 66 LEU B CA 1
ATOM 1427 C C . LEU B 1 66 ? -7.035 -12.43 -2.471 1 94.75 66 LEU B C 1
ATOM 1429 O O . LEU B 1 66 ? -7.949 -13.188 -2.127 1 94.75 66 LEU B O 1
ATOM 1433 N N . LEU B 1 67 ? -5.812 -12.859 -2.637 1 97.88 67 LEU B N 1
ATOM 1434 C CA . LEU B 1 67 ? -5.41 -14.234 -2.381 1 97.88 67 LEU B CA 1
ATOM 1435 C C . LEU B 1 67 ? -4.637 -14.344 -1.071 1 97.88 67 LEU B C 1
ATOM 1437 O O . LEU B 1 67 ? -5.012 -15.109 -0.182 1 97.88 67 LEU B O 1
ATOM 1441 N N . ILE B 1 68 ? -3.559 -13.539 -1 1 97.62 68 ILE B N 1
ATOM 1442 C CA . ILE B 1 68 ? -2.615 -13.547 0.114 1 97.62 68 ILE B CA 1
ATOM 1443 C C . ILE B 1 68 ? -2.465 -12.133 0.67 1 97.62 68 ILE B C 1
ATOM 1445 O O . ILE B 1 68 ? -2.357 -11.164 -0.091 1 97.62 68 ILE B O 1
ATOM 1449 N N . TYR B 1 69 ? -2.529 -11.953 1.956 1 92.25 69 TYR B N 1
ATOM 1450 C CA . TYR B 1 69 ? -2.25 -10.68 2.605 1 92.25 69 TYR B CA 1
ATOM 1451 C C . TYR B 1 69 ? -1.279 -10.859 3.766 1 92.25 69 TYR B C 1
ATOM 1453 O O . TYR B 1 69 ? -0.971 -11.992 4.156 1 92.25 69 TYR B O 1
ATOM 1461 N N . ALA B 1 70 ? -0.64 -9.781 4.188 1 89.5 70 ALA B N 1
ATOM 1462 C CA . ALA B 1 70 ? 0.341 -9.82 5.27 1 89.5 70 ALA B CA 1
ATOM 1463 C C . ALA B 1 70 ? 1.423 -10.859 4.996 1 89.5 70 ALA B C 1
ATOM 1465 O O . ALA B 1 70 ? 1.748 -11.672 5.867 1 89.5 70 ALA B O 1
ATOM 1466 N N . ASP B 1 71 ? 1.781 -10.953 3.732 1 93.5 71 ASP B N 1
ATOM 1467 C CA . ASP B 1 71 ? 2.922 -11.75 3.285 1 93.5 71 ASP B CA 1
ATOM 1468 C C . ASP B 1 71 ? 2.518 -13.203 3.047 1 93.5 71 ASP B C 1
ATOM 1470 O O . ASP B 1 71 ? 2.877 -13.789 2.023 1 93.5 71 ASP B O 1
ATOM 1474 N N . SER B 1 72 ? 1.753 -13.773 3.998 1 97 72 SER B N 1
ATOM 1475 C CA . SER B 1 72 ? 1.574 -15.219 3.85 1 97 72 SER B CA 1
ATOM 1476 C C . SER B 1 72 ? 0.182 -15.648 4.297 1 97 72 SER B C 1
ATOM 1478 O O . SER B 1 72 ? -0.15 -16.828 4.25 1 97 72 SER B O 1
ATOM 1480 N N . SER B 1 73 ? -0.632 -14.773 4.797 1 96.12 73 SER B N 1
ATOM 1481 C CA . SER B 1 73 ? -1.974 -15.141 5.242 1 96.12 73 SER B CA 1
ATOM 1482 C C . SER B 1 73 ? -2.922 -15.305 4.059 1 96.12 73 SER B C 1
ATOM 1484 O O . SER B 1 73 ? -2.988 -14.438 3.186 1 96.12 73 SER B O 1
ATOM 1486 N N . ARG B 1 74 ? -3.645 -16.359 4.098 1 97 74 ARG B N 1
ATOM 1487 C CA . ARG B 1 74 ? -4.613 -16.609 3.033 1 97 74 ARG B CA 1
ATOM 1488 C C . ARG B 1 74 ? -5.941 -15.93 3.326 1 97 74 ARG B C 1
ATOM 1490 O O . ARG B 1 74 ? -6.434 -15.977 4.457 1 97 74 ARG B O 1
ATOM 1497 N N . ALA B 1 75 ? -6.484 -15.352 2.311 1 94.56 75 ALA B N 1
ATOM 1498 C CA . ALA B 1 75 ? -7.801 -14.734 2.482 1 94.56 75 ALA B CA 1
ATOM 1499 C C . ALA B 1 75 ? -8.883 -15.797 2.666 1 94.56 75 ALA B C 1
ATOM 1501 O O . ALA B 1 75 ? -8.719 -16.938 2.234 1 94.56 75 ALA B O 1
ATOM 1502 N N . PRO B 1 76 ? -9.984 -15.406 3.312 1 92.94 76 PRO B N 1
ATOM 1503 C CA . PRO B 1 76 ? -11.062 -16.375 3.496 1 92.94 76 PRO B CA 1
ATOM 1504 C C . PRO B 1 76 ? -11.586 -16.938 2.176 1 92.94 76 PRO B C 1
ATOM 1506 O O . PRO B 1 76 ? -11.773 -16.188 1.214 1 92.94 76 PRO B O 1
ATOM 1509 N N . GLY B 1 77 ? -11.781 -18.266 2.146 1 96.25 77 GLY B N 1
ATOM 1510 C CA . GLY B 1 77 ? -12.359 -18.922 0.983 1 96.25 77 GLY B CA 1
ATOM 1511 C C . GLY B 1 77 ? -11.328 -19.312 -0.055 1 96.25 77 GLY B C 1
ATOM 1512 O O . GLY B 1 77 ? -11.656 -19.984 -1.04 1 96.25 77 GLY B O 1
ATOM 1513 N N . ILE B 1 78 ? -10.148 -18.938 0.113 1 97.69 78 ILE B N 1
ATOM 1514 C CA . ILE B 1 78 ? -9.094 -19.266 -0.833 1 97.69 78 ILE B CA 1
ATOM 1515 C C . ILE B 1 78 ? -8.555 -20.672 -0.531 1 97.69 78 ILE B C 1
ATOM 1517 O O . ILE B 1 78 ? -8.195 -20.969 0.611 1 97.69 78 ILE B O 1
ATOM 1521 N N . PRO B 1 79 ? -8.477 -21.438 -1.514 1 97.88 79 PRO B N 1
ATOM 1522 C CA . PRO B 1 79 ? -8.031 -22.812 -1.305 1 97.88 79 PRO B CA 1
ATOM 1523 C C . PRO B 1 79 ? -6.621 -22.891 -0.717 1 97.88 79 PRO B C 1
ATOM 1525 O O . PRO B 1 79 ? -5.816 -21.984 -0.91 1 97.88 79 PRO B O 1
ATOM 1528 N N . GLU B 1 80 ? -6.258 -24.078 -0.104 1 97.56 80 GLU B N 1
ATOM 1529 C CA . GLU B 1 80 ? -4.988 -24.297 0.582 1 97.56 80 GLU B CA 1
ATOM 1530 C C . GLU B 1 80 ? -3.836 -24.422 -0.413 1 97.56 80 GLU B C 1
ATOM 1532 O O . GLU B 1 80 ? -2.67 -24.281 -0.039 1 97.56 80 GLU B O 1
ATOM 1537 N N . ARG B 1 81 ? -4.164 -24.609 -1.649 1 98 81 ARG B N 1
ATOM 1538 C CA . ARG B 1 81 ? -3.115 -24.766 -2.65 1 98 81 ARG B CA 1
ATOM 1539 C C . ARG B 1 81 ? -2.385 -23.438 -2.893 1 98 81 ARG B C 1
ATOM 1541 O O . ARG B 1 81 ? -1.312 -23.422 -3.5 1 98 81 ARG B O 1
ATOM 1548 N N . PHE B 1 82 ? -2.996 -22.359 -2.51 1 98.69 82 PHE B N 1
ATOM 1549 C CA . PHE B 1 82 ? -2.348 -21.062 -2.596 1 98.69 82 PHE B CA 1
ATOM 1550 C C . PHE B 1 82 ? -1.601 -20.734 -1.308 1 98.69 82 PHE B C 1
ATOM 1552 O O . PHE B 1 82 ? -2.15 -20.875 -0.213 1 98.69 82 PHE B O 1
ATOM 1559 N N . SER B 1 83 ? -0.344 -20.297 -1.484 1 98.62 83 SER B N 1
ATOM 1560 C CA . SER B 1 83 ? 0.431 -19.859 -0.324 1 98.62 83 SER B CA 1
ATOM 1561 C C . SER B 1 83 ? 1.373 -18.719 -0.678 1 98.62 83 SER B C 1
ATOM 1563 O O . SER B 1 83 ? 1.716 -18.531 -1.847 1 98.62 83 SER B O 1
ATOM 1565 N N . GLY B 1 84 ? 1.69 -17.922 0.302 1 98.19 84 GLY B N 1
ATOM 1566 C CA . GLY B 1 84 ? 2.621 -16.828 0.148 1 98.19 84 GLY B CA 1
ATOM 1567 C C . GLY B 1 84 ? 3.811 -16.906 1.087 1 98.19 84 GLY B C 1
ATOM 1568 O O . GLY B 1 84 ? 3.709 -17.469 2.176 1 98.19 84 GLY B O 1
ATOM 1569 N N . SER B 1 85 ? 4.934 -16.312 0.654 1 97.25 85 SER B N 1
ATOM 1570 C CA . SER B 1 85 ? 6.133 -16.219 1.48 1 97.25 85 SER B CA 1
ATOM 1571 C C . SER B 1 85 ? 6.996 -15.031 1.092 1 97.25 85 SER B C 1
ATOM 1573 O O . SER B 1 85 ? 6.797 -14.43 0.03 1 97.25 85 SER B O 1
ATOM 1575 N N . ILE B 1 86 ? 7.855 -14.602 2.012 1 95.56 86 ILE B N 1
ATOM 1576 C CA . ILE B 1 86 ? 8.891 -13.609 1.757 1 95.56 86 ILE B CA 1
ATOM 1577 C C . ILE B 1 86 ? 10.25 -14.289 1.681 1 95.56 86 ILE B C 1
ATOM 1579 O O . ILE B 1 86 ? 10.633 -15.031 2.586 1 95.56 86 ILE B O 1
ATOM 1583 N N . GLU B 1 87 ? 10.891 -14.055 0.54 1 94.88 87 GLU B N 1
ATOM 1584 C CA . GLU B 1 87 ? 12.141 -14.766 0.302 1 94.88 87 GLU B CA 1
ATOM 1585 C C . GLU B 1 87 ? 13.25 -13.805 -0.125 1 94.88 87 GLU B C 1
ATOM 1587 O O . GLU B 1 87 ? 13.039 -12.586 -0.175 1 94.88 87 GLU B O 1
ATOM 1592 N N . ASN B 1 88 ? 14.508 -14.336 -0.322 1 91.94 88 ASN B N 1
ATOM 1593 C CA . ASN B 1 88 ? 15.672 -13.617 -0.845 1 91.94 88 ASN B CA 1
ATOM 1594 C C . ASN B 1 88 ? 16.031 -12.43 0.032 1 91.94 88 ASN B C 1
ATOM 1596 O O . ASN B 1 88 ? 16.156 -11.305 -0.459 1 91.94 88 ASN B O 1
ATOM 1600 N N . SER B 1 89 ? 16.266 -12.75 1.427 1 86.81 89 SER B N 1
ATOM 1601 C CA . SER B 1 89 ? 16.625 -11.734 2.41 1 86.81 89 SER B CA 1
ATOM 1602 C C . SER B 1 89 ? 15.609 -10.602 2.434 1 86.81 89 SER B C 1
ATOM 1604 O O . SER B 1 89 ? 15.984 -9.422 2.41 1 86.81 89 SER B O 1
ATOM 1606 N N . LYS B 1 90 ? 14.266 -10.875 2.209 1 88.06 90 LYS B N 1
ATOM 1607 C CA . LYS B 1 90 ? 13.094 -10.008 2.361 1 88.06 90 LYS B CA 1
ATOM 1608 C C . LYS B 1 90 ? 12.984 -9.023 1.201 1 88.06 90 LYS B C 1
ATOM 1610 O O . LYS B 1 90 ? 12.469 -7.918 1.368 1 88.06 90 LYS B O 1
ATOM 1615 N N . THR B 1 91 ? 13.5 -9.477 0 1 87.94 91 THR B N 1
ATOM 1616 C CA . THR B 1 91 ? 13.359 -8.594 -1.151 1 87.94 91 THR B CA 1
ATOM 1617 C C . THR B 1 91 ? 12.258 -9.094 -2.086 1 87.94 91 THR B C 1
ATOM 1619 O O . THR B 1 91 ? 11.836 -8.383 -2.998 1 87.94 91 THR B O 1
ATOM 1622 N N . SER B 1 92 ? 11.758 -10.406 -1.837 1 93.44 92 SER B N 1
ATOM 1623 C CA . SER B 1 92 ? 10.828 -11 -2.791 1 93.44 92 SER B CA 1
ATOM 1624 C C . SER B 1 92 ? 9.586 -11.539 -2.088 1 93.44 92 SER B C 1
ATOM 1626 O O . SER B 1 92 ? 9.688 -12.312 -1.133 1 93.44 92 SER B O 1
ATOM 1628 N N . ALA B 1 93 ? 8.484 -11.078 -2.521 1 96 93 ALA B N 1
ATOM 1629 C CA . ALA B 1 93 ? 7.227 -11.742 -2.195 1 96 93 ALA B CA 1
ATOM 1630 C C . ALA B 1 93 ? 6.906 -12.844 -3.201 1 96 93 ALA B C 1
ATOM 1632 O O . ALA B 1 93 ? 6.883 -12.602 -4.41 1 96 93 ALA B O 1
ATOM 1633 N N . VAL B 1 94 ? 6.621 -14.07 -2.689 1 98 94 VAL B N 1
ATOM 1634 C CA . VAL B 1 94 ? 6.43 -15.219 -3.572 1 98 94 VAL B CA 1
ATOM 1635 C C . VAL B 1 94 ? 5.02 -15.773 -3.395 1 98 94 VAL B C 1
ATOM 1637 O O . VAL B 1 94 ? 4.578 -16.016 -2.268 1 98 94 VAL B O 1
ATOM 1640 N N . LEU B 1 95 ? 4.359 -15.961 -4.492 1 98.69 95 LEU B N 1
ATOM 1641 C CA . LEU B 1 95 ? 3.105 -16.703 -4.535 1 98.69 95 LEU B CA 1
ATOM 1642 C C . LEU B 1 95 ? 3.33 -18.125 -5.055 1 98.69 95 LEU B C 1
ATOM 1644 O O . LEU B 1 95 ? 3.861 -18.312 -6.152 1 98.69 95 LEU B O 1
ATOM 1648 N N . THR B 1 96 ? 2.998 -19.094 -4.277 1 98.81 96 THR B N 1
ATOM 1649 C CA . THR B 1 96 ? 3.104 -20.5 -4.68 1 98.81 96 THR B CA 1
ATOM 1650 C C . THR B 1 96 ? 1.72 -21.094 -4.895 1 98.81 96 THR B C 1
ATOM 1652 O O . THR B 1 96 ? 0.849 -21 -4.027 1 98.81 96 THR B O 1
ATOM 1655 N N . ILE B 1 97 ? 1.504 -21.688 -6.008 1 98.69 97 ILE B N 1
ATOM 1656 C CA . ILE B 1 97 ? 0.271 -22.406 -6.328 1 98.69 97 ILE B CA 1
ATOM 1657 C C . ILE B 1 97 ? 0.577 -23.875 -6.578 1 98.69 97 ILE B C 1
ATOM 1659 O O . ILE B 1 97 ? 1.197 -24.219 -7.59 1 98.69 97 ILE B O 1
ATOM 1663 N N . SER B 1 98 ? 0.153 -24.688 -5.703 1 98.44 98 SER B N 1
ATOM 1664 C CA . SER B 1 98 ? 0.352 -26.125 -5.844 1 98.44 98 SER B CA 1
ATOM 1665 C C . SER B 1 98 ? -0.87 -26.797 -6.461 1 98.44 98 SER B C 1
ATOM 1667 O O . SER B 1 98 ? -1.938 -26.188 -6.551 1 98.44 98 SER B O 1
ATOM 1669 N N . ASN B 1 99 ? -0.676 -28.094 -6.93 1 98.19 99 ASN B N 1
ATOM 1670 C CA . ASN B 1 99 ? -1.759 -28.828 -7.59 1 98.19 99 ASN B CA 1
ATOM 1671 C C . ASN B 1 99 ? -2.521 -27.922 -8.562 1 98.19 99 ASN B C 1
ATOM 1673 O O . ASN B 1 99 ? -3.744 -27.812 -8.469 1 98.19 99 ASN B O 1
ATOM 1677 N N . LEU B 1 100 ? -1.809 -27.312 -9.477 1 98.31 100 LEU B N 1
ATOM 1678 C CA . LEU B 1 100 ? -2.307 -26.328 -10.422 1 98.31 100 LEU B CA 1
ATOM 1679 C C . LEU B 1 100 ? -3.531 -26.844 -11.164 1 98.31 100 LEU B C 1
ATOM 1681 O O . LEU B 1 100 ? -3.541 -27.984 -11.625 1 98.31 100 LEU B O 1
ATOM 1685 N N . GLN B 1 101 ? -4.57 -26.047 -11.211 1 97.56 101 GLN B N 1
ATOM 1686 C CA . GLN B 1 101 ? -5.809 -26.359 -11.922 1 97.56 101 GLN B CA 1
ATOM 1687 C C . GLN B 1 101 ? -6.008 -25.422 -13.109 1 97.56 101 GLN B C 1
ATOM 1689 O O . GLN B 1 101 ? -5.41 -24.344 -13.164 1 97.56 101 GLN B O 1
ATOM 1694 N N . ALA B 1 102 ? -6.848 -25.844 -14.062 1 95.81 102 ALA B N 1
ATOM 1695 C CA . ALA B 1 102 ? -7.164 -25.016 -15.219 1 95.81 102 ALA B CA 1
ATOM 1696 C C . ALA B 1 102 ? -7.777 -23.688 -14.797 1 95.81 102 ALA B C 1
ATOM 1698 O O . ALA B 1 102 ? -7.531 -22.656 -15.422 1 95.81 102 ALA B O 1
ATOM 1699 N N . GLU B 1 103 ? -8.477 -23.688 -13.695 1 96.38 103 GLU B N 1
ATOM 1700 C CA . GLU B 1 103 ? -9.195 -22.5 -13.234 1 96.38 103 GLU B CA 1
ATOM 1701 C C . GLU B 1 103 ? -8.242 -21.453 -12.656 1 96.38 103 GLU B C 1
ATOM 1703 O O . GLU B 1 103 ? -8.625 -20.312 -12.43 1 96.38 103 GLU B O 1
ATOM 1708 N N . ASP B 1 104 ? -7.043 -21.812 -12.461 1 98 104 ASP B N 1
ATOM 1709 C CA . ASP B 1 104 ? -6.062 -20.906 -11.875 1 98 104 ASP B CA 1
ATOM 1710 C C . ASP B 1 104 ? -5.5 -19.953 -12.93 1 98 104 ASP B C 1
ATOM 1712 O O . ASP B 1 104 ? -4.77 -19.016 -12.594 1 98 104 ASP B O 1
ATOM 1716 N N . GLU B 1 105 ? -5.75 -20.219 -14.211 1 97.69 105 GLU B N 1
ATOM 1717 C CA . GLU B 1 105 ? -5.332 -19.281 -15.242 1 97.69 105 GLU B CA 1
ATOM 1718 C C . GLU B 1 105 ? -5.949 -17.906 -15.016 1 97.69 105 GLU B C 1
ATOM 1720 O O . GLU B 1 105 ? -7.168 -17.781 -14.898 1 97.69 105 GLU B O 1
ATOM 1725 N N . ALA B 1 106 ? -5.113 -16.891 -14.914 1 98 106 ALA B N 1
ATOM 1726 C CA . ALA B 1 106 ? -5.535 -15.531 -14.594 1 98 106 ALA B CA 1
ATOM 1727 C C . ALA B 1 106 ? -4.344 -14.586 -14.562 1 98 106 ALA B C 1
ATOM 1729 O O . ALA B 1 106 ? -3.209 -14.992 -14.828 1 98 106 ALA B O 1
ATOM 1730 N N . ASP B 1 107 ? -4.652 -13.336 -14.312 1 97.5 107 ASP B N 1
ATOM 1731 C CA . ASP B 1 107 ? -3.625 -12.336 -14.031 1 97.5 107 ASP B CA 1
ATOM 1732 C C . ASP B 1 107 ? -3.371 -12.227 -12.531 1 97.5 107 ASP B C 1
ATOM 1734 O O . ASP B 1 107 ? -4.312 -12.203 -11.734 1 97.5 107 ASP B O 1
ATOM 1738 N N . TYR B 1 108 ? -2.115 -12.172 -12.219 1 98.19 108 TYR B N 1
ATOM 1739 C CA . TYR B 1 108 ? -1.735 -12.062 -10.82 1 98.19 108 TYR B CA 1
ATOM 1740 C C . TYR B 1 108 ? -0.915 -10.805 -10.57 1 98.19 108 TYR B C 1
ATOM 1742 O O . TYR B 1 108 ? -0.002 -10.492 -11.336 1 98.19 108 TYR B O 1
ATOM 1750 N N . TYR B 1 109 ? -1.189 -10.117 -9.461 1 95.69 109 TYR B N 1
ATOM 1751 C CA . TYR B 1 109 ? -0.575 -8.844 -9.086 1 95.69 109 TYR B CA 1
ATOM 1752 C C . TYR B 1 109 ? 0.001 -8.914 -7.68 1 95.69 109 TY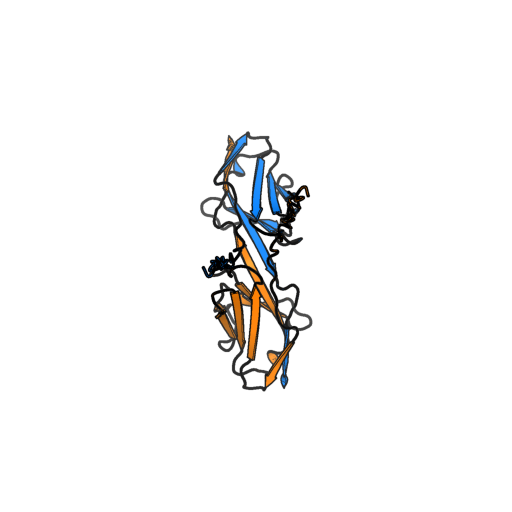R B C 1
ATOM 1754 O O . TYR B 1 109 ? -0.623 -9.469 -6.77 1 95.69 109 TYR B O 1
ATOM 1762 N N . CYS B 1 110 ? 1.133 -8.344 -7.562 1 94.69 110 CYS B N 1
ATOM 1763 C CA . CYS B 1 110 ? 1.651 -8.141 -6.215 1 94.69 110 CYS B CA 1
ATOM 1764 C C . CYS B 1 110 ? 1.554 -6.676 -5.809 1 94.69 110 CYS B C 1
ATOM 1766 O O . CYS B 1 110 ? 1.691 -5.785 -6.652 1 94.69 110 CYS B O 1
ATOM 1768 N N . LEU B 1 111 ? 1.255 -6.371 -4.512 1 89.62 111 LEU B N 1
ATOM 1769 C CA . LEU B 1 111 ? 1.208 -5.027 -3.947 1 89.62 111 LEU B CA 1
ATOM 1770 C C . LEU B 1 111 ? 2.043 -4.945 -2.674 1 89.62 111 LEU B C 1
ATOM 1772 O O . LEU B 1 111 ? 2.168 -5.93 -1.942 1 89.62 111 LEU B O 1
ATOM 1776 N N . TYR B 1 112 ? 2.598 -3.836 -2.484 1 86.81 112 TYR B N 1
ATOM 1777 C CA . TYR B 1 112 ? 3.348 -3.504 -1.28 1 86.81 112 TYR B CA 1
ATOM 1778 C C . TYR B 1 112 ? 2.77 -2.27 -0.599 1 86.81 112 TYR B C 1
ATOM 1780 O O . TYR B 1 112 ? 2.48 -1.268 -1.257 1 86.81 112 TYR B O 1
ATOM 1788 N N . TYR B 1 113 ? 2.547 -2.482 0.636 1 83.75 113 TYR B N 1
ATOM 1789 C CA . TYR B 1 113 ? 2.035 -1.376 1.436 1 83.75 113 TYR B CA 1
ATOM 1790 C C . TYR B 1 113 ? 3.078 -0.905 2.443 1 83.75 113 TYR B C 1
ATOM 1792 O O . TYR B 1 113 ? 3.773 -1.721 3.053 1 83.75 113 TYR B O 1
ATOM 1800 N N . ALA B 1 114 ? 3.301 0.339 2.498 1 78.88 114 ALA B N 1
ATOM 1801 C CA . ALA B 1 114 ? 4.18 0.883 3.529 1 78.88 114 ALA B CA 1
ATOM 1802 C C . ALA B 1 114 ? 3.504 2.027 4.277 1 78.88 114 ALA B C 1
ATOM 1804 O O . ALA B 1 114 ? 2.881 2.896 3.666 1 78.88 114 ALA B O 1
ATOM 1805 N N . GLY B 1 115 ? 3.459 1.942 5.574 1 78.56 115 GLY B N 1
ATOM 1806 C CA . GLY B 1 115 ? 3.043 3.037 6.438 1 78.56 115 GLY B CA 1
ATOM 1807 C C . GLY B 1 115 ? 4.203 3.711 7.145 1 78.56 115 GLY B C 1
ATOM 1808 O O . GLY B 1 115 ? 5.328 3.203 7.133 1 78.56 115 GLY B O 1
ATOM 1809 N N . SER B 1 116 ? 3.957 4.848 7.66 1 75.38 116 SER B N 1
ATOM 1810 C CA . SER B 1 116 ? 4.996 5.523 8.43 1 75.38 116 SER B CA 1
ATOM 1811 C C . SER B 1 116 ? 5.254 4.812 9.75 1 75.38 116 SER B C 1
ATOM 1813 O O . SER B 1 116 ? 6.285 5.035 10.391 1 75.38 116 SER B O 1
ATOM 1815 N N . GLY B 1 117 ? 4.438 3.812 10.125 1 74.69 117 GLY B N 1
ATOM 1816 C CA . GLY B 1 117 ? 4.547 3.131 11.398 1 74.69 117 GLY B CA 1
ATOM 1817 C C . GLY B 1 117 ? 4.223 4.023 12.586 1 74.69 117 GLY B C 1
ATOM 1818 O O . GLY B 1 117 ? 4.227 3.57 13.727 1 74.69 117 GLY B O 1
ATOM 1819 N N . LYS B 1 118 ? 4.121 5.258 12.273 1 84 118 LYS B N 1
ATOM 1820 C CA . LYS B 1 118 ? 3.773 6.215 13.32 1 84 118 LYS B CA 1
ATOM 1821 C C . LYS B 1 118 ? 2.525 7.008 12.945 1 84 118 LYS B C 1
ATOM 1823 O O . LYS B 1 118 ? 2.154 7.078 11.773 1 84 118 LYS B O 1
ATOM 1828 N N . CYS B 1 119 ? 1.773 7.441 13.914 1 91.81 119 CYS B N 1
ATOM 1829 C CA . CYS B 1 119 ? 0.647 8.344 13.688 1 91.81 119 CYS B CA 1
ATOM 1830 C C . CYS B 1 119 ? 0.983 9.758 14.133 1 91.81 119 CYS B C 1
ATOM 1832 O O . CYS B 1 119 ? 1.957 9.977 14.852 1 91.81 119 CYS B O 1
ATOM 1834 N N . THR B 1 120 ? 0.352 10.688 13.586 1 96.38 120 THR B N 1
ATOM 1835 C CA . THR B 1 120 ? 0.424 12.07 14.047 1 96.38 120 THR B CA 1
ATOM 1836 C C . THR B 1 120 ? -0.803 12.43 14.875 1 96.38 120 THR B C 1
ATOM 1838 O O . THR B 1 120 ? -1.937 12.305 14.414 1 96.38 120 THR B O 1
ATOM 1841 N N . VAL B 1 121 ? -0.583 12.805 16.141 1 97.06 121 VAL B N 1
ATOM 1842 C CA . VAL B 1 121 ? -1.678 13.234 17 1 97.06 121 VAL B CA 1
ATOM 1843 C C . VAL B 1 121 ? -2.025 14.695 16.703 1 97.06 121 VAL B C 1
ATOM 1845 O O . VAL B 1 121 ? -1.159 15.57 16.75 1 97.06 121 VAL B O 1
ATOM 1848 N N . LEU B 1 122 ? -3.24 14.906 16.328 1 97.25 122 LEU B N 1
ATOM 1849 C CA . LEU B 1 122 ? -3.686 16.281 16.094 1 97.25 122 LEU B CA 1
ATOM 1850 C C . LEU B 1 122 ? -4.422 16.828 17.297 1 97.25 122 LEU B C 1
ATOM 1852 O O . LEU B 1 122 ? -5.375 16.219 17.781 1 97.25 122 LEU B O 1
ATOM 1856 N N . GLN B 1 123 ? -3.938 17.922 17.797 1 94.69 123 GLN B N 1
ATOM 1857 C CA . GLN B 1 123 ? -4.574 18.609 18.906 1 94.69 123 GLN B CA 1
ATOM 1858 C C . GLN B 1 123 ? -5.148 19.953 18.469 1 94.69 123 GLN B C 1
ATOM 1860 O O . GLN B 1 123 ? -4.492 20.719 17.75 1 94.69 123 GLN B O 1
ATOM 1865 N N . SER B 1 124 ? -6.391 20.203 18.766 1 89.38 124 SER B N 1
ATOM 1866 C CA . SER B 1 124 ? -7.035 21.484 18.484 1 89.38 124 SER B CA 1
ATOM 1867 C C . SER B 1 124 ? -7.223 22.281 19.766 1 89.38 124 SER B C 1
ATOM 1869 O O . SER B 1 124 ? -7.52 21.734 20.828 1 89.38 124 SER B O 1
ATOM 1871 N N . HIS B 1 125 ? -6.867 23.578 19.766 1 90.38 125 HIS B N 1
ATOM 1872 C CA . HIS B 1 125 ? -7.055 24.438 20.938 1 90.38 125 HIS B CA 1
ATOM 1873 C C . HIS B 1 125 ? -7.898 25.656 20.594 1 90.38 125 HIS B C 1
ATOM 1875 O O . HIS B 1 125 ? -7.945 26.078 19.438 1 90.38 125 HIS B O 1
#